Protein AF-I6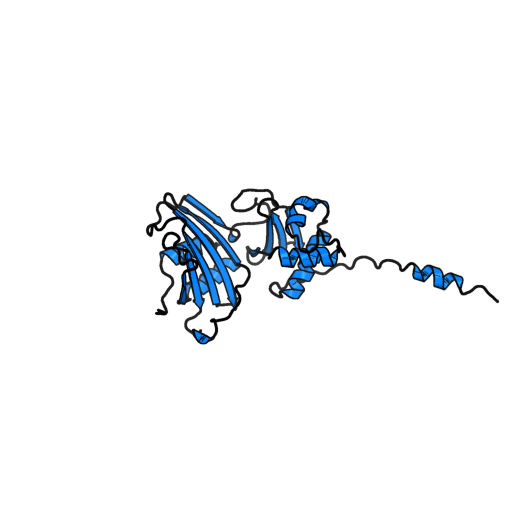Z397-F1 (afdb_monomer)

Structure (mmCIF, N/CA/C/O backbone):
data_AF-I6Z397-F1
#
_entry.id   AF-I6Z397-F1
#
loop_
_atom_site.group_PDB
_atom_site.id
_atom_site.type_symbol
_atom_site.label_atom_id
_atom_site.label_alt_id
_atom_site.label_comp_id
_atom_site.label_asym_id
_atom_site.label_entity_id
_atom_site.label_seq_id
_atom_site.pdbx_PDB_ins_code
_atom_site.Cartn_x
_atom_site.Cartn_y
_atom_site.Cartn_z
_atom_site.occupancy
_atom_site.B_iso_or_equiv
_atom_site.auth_seq_id
_atom_site.auth_comp_id
_atom_site.auth_asym_id
_atom_site.auth_atom_id
_atom_site.pdbx_PDB_model_num
ATOM 1 N N . MET A 1 1 ? 1.765 11.659 29.007 1.00 37.62 1 MET A N 1
ATOM 2 C CA . MET A 1 1 ? 1.337 10.464 29.766 1.00 37.62 1 MET A CA 1
ATOM 3 C C . MET A 1 1 ? 1.175 9.329 28.769 1.00 37.62 1 MET A C 1
ATOM 5 O O . MET A 1 1 ? 0.271 9.403 27.949 1.00 37.62 1 MET A O 1
ATOM 9 N N . ASN A 1 2 ? 2.082 8.348 28.775 1.00 47.53 2 ASN A N 1
ATOM 10 C CA . ASN A 1 2 ? 1.897 7.103 28.026 1.00 47.53 2 ASN A CA 1
ATOM 11 C C . ASN A 1 2 ? 0.974 6.220 28.855 1.00 47.53 2 ASN A C 1
ATOM 13 O O . ASN A 1 2 ? 1.339 5.832 29.961 1.00 47.53 2 ASN A O 1
ATOM 17 N N . SER A 1 3 ? -0.221 5.940 28.353 1.00 52.03 3 SER A N 1
ATOM 18 C CA . SER A 1 3 ? -1.015 4.838 28.875 1.00 52.03 3 SER A CA 1
ATOM 19 C C . SER A 1 3 ? -0.895 3.707 27.874 1.00 52.03 3 SER A C 1
ATOM 21 O O . SER A 1 3 ? -1.429 3.813 26.767 1.00 52.03 3 SER A O 1
ATOM 23 N N . GLU A 1 4 ? -0.199 2.653 28.277 1.00 72.69 4 GLU A N 1
ATOM 24 C CA . GLU A 1 4 ? -0.302 1.352 27.636 1.00 72.69 4 GLU A CA 1
ATOM 25 C C . GLU A 1 4 ? -1.776 0.953 27.684 1.00 72.69 4 GLU A C 1
ATOM 27 O O . GLU A 1 4 ? -2.329 0.630 28.734 1.00 72.69 4 GLU A O 1
ATOM 32 N N . ARG A 1 5 ? -2.458 1.096 26.549 1.00 87.88 5 ARG A N 1
ATOM 33 C CA . ARG A 1 5 ? -3.876 0.762 26.416 1.00 87.88 5 ARG A CA 1
ATOM 34 C C . ARG A 1 5 ? -4.070 -0.218 25.282 1.00 87.88 5 ARG A C 1
ATOM 36 O O . ARG A 1 5 ? -3.267 -0.292 24.354 1.00 87.88 5 ARG A O 1
ATOM 43 N N . LYS A 1 6 ? -5.183 -0.943 25.307 1.00 89.69 6 LYS A N 1
ATOM 44 C CA . LYS A 1 6 ? -5.640 -1.633 24.103 1.00 89.69 6 LYS A CA 1
ATOM 45 C C . LYS A 1 6 ? -6.066 -0.612 23.046 1.00 89.69 6 LYS A C 1
ATOM 47 O O . LYS A 1 6 ? -6.487 0.503 23.369 1.00 89.69 6 LYS A O 1
ATOM 52 N N . ILE A 1 7 ? -5.938 -1.016 21.785 1.00 91.00 7 ILE A N 1
ATOM 53 C CA . ILE A 1 7 ? -6.537 -0.310 20.649 1.00 91.00 7 ILE A CA 1
ATOM 54 C C . ILE A 1 7 ? -8.034 -0.200 20.925 1.00 91.00 7 ILE A C 1
ATOM 56 O O . ILE A 1 7 ? -8.652 -1.192 21.334 1.00 91.00 7 ILE A O 1
ATOM 60 N N . ASP A 1 8 ? -8.602 0.989 20.754 1.00 91.25 8 ASP A N 1
ATOM 61 C CA . ASP A 1 8 ? -10.025 1.165 21.004 1.00 91.25 8 ASP A CA 1
ATOM 62 C C . ASP A 1 8 ? -10.867 0.512 19.893 1.00 91.25 8 ASP A C 1
ATOM 64 O O . ASP A 1 8 ? -10.362 0.045 18.865 1.00 91.25 8 ASP A O 1
ATOM 68 N N . ALA A 1 9 ? -12.175 0.399 20.126 1.00 92.25 9 ALA A N 1
ATOM 69 C CA . ALA A 1 9 ? -13.061 -0.300 19.201 1.00 92.25 9 ALA A CA 1
ATOM 70 C C . ALA A 1 9 ? -13.117 0.368 17.817 1.00 92.25 9 ALA A C 1
ATOM 72 O O . ALA A 1 9 ? -13.223 -0.335 16.809 1.00 92.25 9 ALA A O 1
ATOM 73 N N . LEU A 1 10 ? -13.026 1.698 17.770 1.00 91.81 10 LEU A N 1
ATOM 74 C CA . LEU A 1 10 ? -13.173 2.482 16.553 1.00 91.81 10 LEU A CA 1
ATOM 75 C C . LEU A 1 10 ? -11.884 2.458 15.721 1.00 91.81 10 LEU A C 1
ATOM 77 O O . LEU A 1 10 ? -11.925 2.144 14.533 1.00 91.81 10 LEU A O 1
ATOM 81 N N . GLU A 1 11 ? -10.731 2.662 16.357 1.00 94.06 11 GLU A N 1
ATOM 82 C CA . GLU A 1 11 ? -9.407 2.455 15.769 1.00 94.06 11 GLU A CA 1
ATOM 83 C C . GLU A 1 11 ? -9.302 1.051 15.175 1.00 94.06 11 GLU A C 1
ATOM 85 O O . GLU A 1 11 ? -8.937 0.877 14.011 1.00 94.06 11 GLU A O 1
ATOM 90 N N . LYS A 1 12 ? -9.692 0.028 15.944 1.00 94.75 12 LYS A N 1
ATOM 91 C CA . LYS A 1 12 ? -9.667 -1.362 15.485 1.00 94.75 12 LYS A CA 1
ATOM 92 C C . LYS A 1 12 ? -10.583 -1.582 14.284 1.00 94.75 12 LYS A C 1
ATOM 94 O O . LYS A 1 12 ? -10.184 -2.271 13.344 1.00 94.75 12 LYS A O 1
ATOM 99 N N . GLN A 1 13 ? -11.785 -1.005 14.297 1.00 94.88 13 GLN A N 1
ATOM 100 C CA . GLN A 1 13 ? -12.707 -1.061 13.165 1.00 94.88 13 GLN A CA 1
ATOM 101 C C . GLN A 1 13 ? -12.069 -0.458 11.909 1.00 94.88 13 GLN A C 1
ATOM 103 O O . GLN A 1 13 ? -12.117 -1.084 10.849 1.00 94.88 13 GLN A O 1
ATOM 108 N N . TRP A 1 14 ? -11.444 0.715 12.016 1.00 96.06 14 TRP A N 1
ATOM 109 C CA . TRP A 1 14 ? -10.796 1.368 10.882 1.00 96.06 14 TRP A CA 1
ATOM 110 C C . TRP A 1 14 ? -9.604 0.576 10.350 1.00 96.06 14 TRP A C 1
ATOM 112 O O . TRP A 1 14 ? -9.510 0.322 9.149 1.00 96.06 14 TRP A O 1
ATOM 122 N N . ILE A 1 15 ? -8.731 0.103 11.239 1.00 96.19 15 ILE A N 1
ATOM 123 C CA . ILE A 1 15 ? -7.577 -0.717 10.863 1.00 96.19 15 ILE A CA 1
ATOM 124 C C . ILE A 1 15 ? -8.047 -1.985 10.139 1.00 96.19 15 ILE A C 1
ATOM 126 O O . ILE A 1 15 ? -7.526 -2.336 9.083 1.00 96.19 15 ILE A O 1
ATOM 130 N N . TYR A 1 16 ? -9.073 -2.664 10.655 1.00 96.25 16 TYR A N 1
ATOM 131 C CA . TYR A 1 16 ? -9.576 -3.902 10.052 1.00 96.25 16 TYR A CA 1
ATOM 132 C C . TYR A 1 16 ? -10.375 -3.673 8.769 1.00 96.25 16 TYR A C 1
ATOM 134 O O . TYR A 1 16 ? -10.480 -4.590 7.957 1.00 96.25 16 TYR A O 1
ATOM 142 N N . ALA A 1 17 ? -10.897 -2.468 8.537 1.00 96.19 17 ALA A N 1
ATOM 143 C CA . ALA A 1 17 ? -11.527 -2.127 7.267 1.00 96.19 17 ALA A CA 1
ATOM 144 C C . ALA A 1 17 ? -10.507 -2.110 6.113 1.00 96.19 17 ALA A C 1
ATOM 146 O O . ALA A 1 17 ? -10.832 -2.533 4.999 1.00 96.19 17 ALA A O 1
ATOM 147 N N . ILE A 1 18 ? -9.269 -1.669 6.377 1.00 96.69 18 ILE A N 1
ATOM 148 C CA . ILE A 1 18 ? -8.196 -1.575 5.371 1.00 96.69 18 ILE A CA 1
ATOM 149 C C . ILE A 1 18 ? -7.262 -2.797 5.342 1.00 96.69 18 ILE A C 1
ATOM 151 O O . ILE A 1 18 ? -6.339 -2.850 4.528 1.00 96.69 18 ILE A O 1
ATOM 155 N N . LEU A 1 19 ? -7.498 -3.783 6.212 1.00 96.12 19 LEU A N 1
ATOM 156 C CA . LEU A 1 19 ? -6.781 -5.056 6.261 1.00 96.12 19 LEU A CA 1
ATOM 157 C C . LEU A 1 19 ? -7.786 -6.204 6.045 1.00 96.12 19 LEU A C 1
ATOM 159 O O . LEU A 1 19 ? -8.523 -6.554 6.967 1.00 96.12 19 LEU A O 1
ATOM 163 N N . PRO A 1 20 ? -7.876 -6.795 4.845 1.00 94.88 20 PRO A N 1
ATOM 164 C CA . PRO A 1 20 ? -8.840 -7.848 4.549 1.00 94.88 20 PRO A CA 1
ATOM 165 C C . PRO A 1 20 ? -8.516 -9.151 5.293 1.00 94.88 20 PRO A C 1
ATOM 167 O O . PRO A 1 20 ? -7.370 -9.584 5.353 1.00 94.88 20 PRO A O 1
ATOM 170 N N . GLU A 1 21 ? -9.541 -9.805 5.842 1.00 95.19 21 GLU A N 1
ATOM 171 C CA . GLU A 1 21 ? -9.393 -11.070 6.583 1.00 95.19 21 GLU A CA 1
ATOM 172 C C . GLU A 1 21 ? -9.244 -12.291 5.671 1.00 95.19 21 GLU A C 1
ATOM 174 O O . GLU A 1 21 ? -8.660 -13.298 6.059 1.00 95.19 21 GLU A O 1
ATOM 179 N N . ASN A 1 22 ? -9.758 -12.201 4.445 1.00 95.38 22 ASN A N 1
ATOM 180 C CA . ASN A 1 22 ? -9.735 -13.282 3.464 1.00 95.38 22 ASN A CA 1
ATOM 181 C C . ASN A 1 22 ? -8.374 -13.448 2.765 1.00 95.38 22 ASN A C 1
ATOM 183 O O . ASN A 1 22 ? -8.226 -14.355 1.952 1.00 95.38 22 ASN A O 1
ATOM 187 N N . LYS A 1 23 ? -7.385 -12.597 3.071 1.00 96.38 23 LYS A N 1
ATOM 188 C CA . LYS A 1 23 ? -6.020 -12.689 2.541 1.00 96.38 23 LYS A CA 1
ATOM 189 C C . LYS A 1 23 ? -5.058 -13.119 3.658 1.00 96.38 23 LYS A C 1
ATOM 191 O O . LYS A 1 23 ? -4.943 -12.385 4.644 1.00 96.38 23 LYS A O 1
ATOM 196 N N . PRO A 1 24 ? -4.362 -14.269 3.539 1.00 96.06 24 PRO A N 1
ATOM 197 C CA . PRO A 1 24 ? -3.574 -14.847 4.632 1.00 96.06 24 PRO A CA 1
ATOM 198 C C . PRO A 1 24 ? -2.555 -13.892 5.263 1.00 96.06 24 PRO A C 1
ATOM 200 O O . PRO A 1 24 ? -2.434 -13.842 6.488 1.00 96.06 24 PRO A O 1
ATOM 203 N N . GLY A 1 25 ? -1.860 -13.093 4.449 1.00 93.88 25 GLY A N 1
ATOM 204 C CA . GLY A 1 25 ? -0.868 -12.137 4.938 1.00 93.88 25 GLY A CA 1
ATOM 205 C C . GLY A 1 25 ? -1.483 -11.022 5.782 1.00 93.88 25 GLY A C 1
ATOM 206 O O . GLY A 1 25 ? -1.033 -10.758 6.895 1.00 93.88 25 GLY A O 1
ATOM 207 N N . TYR A 1 26 ? -2.571 -10.414 5.303 1.00 95.62 26 TYR A N 1
ATOM 208 C CA . TYR A 1 26 ? -3.284 -9.377 6.053 1.00 95.62 26 TYR A CA 1
ATOM 209 C C . TYR A 1 26 ? -3.999 -9.931 7.288 1.00 95.62 26 TYR A C 1
ATOM 211 O O . TYR A 1 26 ? -4.028 -9.261 8.320 1.00 95.62 26 TYR A O 1
ATOM 219 N N . LYS A 1 27 ? -4.504 -11.169 7.237 1.00 96.06 27 LYS A N 1
ATOM 220 C CA . LYS A 1 27 ? -5.035 -11.863 8.417 1.00 96.06 27 LYS A CA 1
ATOM 221 C C . LYS A 1 27 ? -3.967 -12.028 9.501 1.00 96.06 27 LYS A C 1
ATOM 223 O O . LYS A 1 27 ? -4.232 -11.690 10.650 1.00 96.06 27 LYS A O 1
ATOM 228 N N . SER A 1 28 ? -2.764 -12.477 9.137 1.00 93.38 28 SER A N 1
ATOM 229 C CA . SER A 1 28 ? -1.636 -12.597 10.074 1.00 93.38 28 SER A CA 1
ATOM 230 C C . SER A 1 28 ? -1.330 -11.259 10.760 1.00 93.38 28 SER A C 1
ATOM 232 O O . SER A 1 28 ? -1.225 -11.189 11.983 1.00 93.38 28 SER A O 1
ATOM 234 N N . ILE A 1 29 ? -1.309 -10.160 9.997 1.00 92.88 29 ILE A N 1
ATOM 235 C CA . ILE A 1 29 ? -1.121 -8.806 10.542 1.00 92.88 29 ILE A CA 1
ATOM 236 C C . ILE A 1 29 ? -2.264 -8.420 11.495 1.00 92.88 29 ILE A C 1
ATOM 238 O O . ILE A 1 29 ? -2.009 -7.916 12.589 1.00 92.88 29 ILE A O 1
ATOM 242 N N . ARG A 1 30 ? -3.527 -8.680 11.130 1.00 94.81 30 ARG A N 1
ATOM 243 C CA . ARG A 1 30 ? -4.684 -8.416 12.007 1.00 94.81 30 ARG A CA 1
ATOM 244 C C . ARG A 1 30 ? -4.588 -9.171 13.324 1.00 94.81 30 ARG A C 1
ATOM 246 O O . ARG A 1 30 ? -4.916 -8.590 14.359 1.00 94.81 30 ARG A O 1
ATOM 253 N N . ASP A 1 31 ? -4.160 -10.430 13.278 1.00 93.69 31 ASP A N 1
ATOM 254 C CA . ASP A 1 31 ? -4.004 -11.290 14.451 1.00 93.69 31 ASP A CA 1
ATOM 255 C C . ASP A 1 31 ? -2.913 -10.746 15.390 1.00 93.69 31 ASP A C 1
ATOM 257 O O . ASP A 1 31 ? -3.118 -10.702 16.605 1.00 93.69 31 ASP A O 1
ATOM 261 N N . LYS A 1 32 ? -1.808 -10.222 14.844 1.00 92.38 32 LYS A N 1
ATOM 262 C CA . LYS A 1 32 ? -0.769 -9.528 15.626 1.00 92.38 32 LYS A CA 1
ATOM 263 C C . LYS A 1 32 ? -1.292 -8.232 16.253 1.00 92.38 32 LYS A C 1
ATOM 265 O O . LYS A 1 32 ? -1.214 -8.055 17.467 1.00 92.38 32 LYS A O 1
ATOM 270 N N . ILE A 1 33 ? -1.927 -7.369 15.454 1.00 92.38 33 ILE A N 1
ATOM 271 C CA . ILE A 1 33 ? -2.522 -6.101 15.917 1.00 92.38 33 ILE A CA 1
ATOM 272 C C . ILE A 1 33 ? -3.591 -6.342 16.993 1.00 92.38 33 ILE A C 1
ATOM 274 O O . ILE A 1 33 ? -3.684 -5.581 17.951 1.00 92.38 33 ILE A O 1
ATOM 278 N N . LYS A 1 34 ? -4.384 -7.418 16.878 1.00 91.50 34 LYS A N 1
ATOM 279 C CA . LYS A 1 34 ? -5.422 -7.788 17.857 1.00 91.50 34 LYS A CA 1
ATOM 280 C C . LYS A 1 34 ? -4.866 -7.915 19.274 1.00 91.50 34 LYS A C 1
ATOM 282 O O . LYS A 1 34 ? -5.561 -7.573 20.231 1.00 91.50 34 LYS A O 1
ATOM 287 N N . ASN A 1 35 ? -3.655 -8.451 19.389 1.00 88.12 35 ASN A N 1
ATOM 288 C CA . ASN A 1 35 ? -3.022 -8.771 20.662 1.00 88.12 35 ASN A CA 1
ATOM 289 C C . ASN A 1 35 ? -2.092 -7.651 21.155 1.00 88.12 35 ASN A C 1
ATOM 291 O O . ASN A 1 35 ? -1.746 -7.638 22.336 1.00 88.12 35 ASN A O 1
ATOM 295 N N . ALA A 1 36 ? -1.752 -6.691 20.293 1.00 90.00 36 ALA A N 1
ATOM 296 C CA . ALA A 1 36 ? -0.874 -5.574 20.608 1.00 90.00 36 ALA A CA 1
ATOM 297 C C . ALA A 1 36 ? -1.493 -4.556 21.589 1.00 90.00 36 ALA A C 1
ATOM 299 O O . ALA A 1 36 ? -2.705 -4.525 21.843 1.00 90.00 36 ALA A O 1
ATOM 300 N N . PHE A 1 37 ? -0.625 -3.712 22.137 1.00 90.75 37 PHE A N 1
ATOM 301 C CA . PHE A 1 37 ? -0.942 -2.570 22.985 1.00 90.75 37 PHE A CA 1
ATOM 302 C C . PHE A 1 37 ? -0.425 -1.286 22.340 1.00 90.75 37 PHE A C 1
ATOM 304 O O . PHE A 1 37 ? 0.606 -1.289 21.671 1.00 90.75 37 PHE A O 1
ATOM 311 N N . VAL A 1 38 ? -1.139 -0.185 22.559 1.00 90.81 38 VAL A N 1
ATOM 312 C CA . VAL A 1 38 ? -0.706 1.161 22.186 1.00 90.81 38 VAL A CA 1
ATOM 313 C C . VAL A 1 38 ? 0.358 1.606 23.180 1.00 90.81 38 VAL A C 1
ATOM 315 O O . VAL A 1 38 ? 0.033 1.952 24.312 1.00 90.81 38 VAL A O 1
ATOM 318 N N . LEU A 1 39 ? 1.618 1.618 22.752 1.00 87.06 39 LEU A N 1
ATOM 319 C CA . LEU A 1 39 ? 2.736 2.119 23.554 1.00 87.06 39 LEU A CA 1
ATOM 320 C C . LEU A 1 39 ? 2.779 3.648 23.571 1.00 87.06 39 LEU A C 1
ATOM 322 O O . LEU A 1 39 ? 3.131 4.271 24.573 1.00 87.06 39 LEU A O 1
ATOM 326 N N . ARG A 1 40 ? 2.445 4.262 22.432 1.00 85.25 40 ARG A N 1
ATOM 327 C CA . ARG A 1 40 ? 2.528 5.708 22.230 1.00 85.25 40 ARG A CA 1
ATOM 328 C C . ARG A 1 40 ? 1.440 6.171 21.270 1.00 85.25 40 ARG A C 1
ATOM 330 O O . ARG A 1 40 ? 1.251 5.564 20.218 1.00 85.25 40 ARG A O 1
ATOM 337 N N . ARG A 1 41 ? 0.783 7.281 21.614 1.00 87.75 41 ARG A N 1
ATOM 338 C CA . ARG A 1 41 ? -0.038 8.084 20.698 1.00 87.75 41 ARG A CA 1
ATOM 339 C C . ARG A 1 41 ? 0.627 9.443 20.525 1.00 87.75 41 ARG A C 1
ATOM 341 O O . ARG A 1 41 ? 0.932 10.096 21.519 1.00 87.75 41 ARG A O 1
ATOM 348 N N . GLN A 1 42 ? 0.847 9.858 19.285 1.00 87.12 42 GLN A N 1
ATOM 349 C CA . GLN A 1 42 ? 1.497 11.122 18.951 1.00 87.12 42 GLN A CA 1
ATOM 350 C C . GLN A 1 42 ? 0.628 11.895 17.951 1.00 87.12 42 GLN A C 1
ATOM 352 O O . GLN A 1 42 ? 0.317 11.330 16.906 1.00 87.12 42 GLN A O 1
ATOM 357 N N . PRO A 1 43 ? 0.232 13.149 18.226 1.00 88.00 43 PRO A N 1
ATOM 358 C CA . PRO A 1 43 ? -0.378 14.011 17.214 1.00 88.00 43 PRO A CA 1
ATOM 359 C C . PRO A 1 43 ? 0.558 14.183 16.011 1.00 88.00 43 PRO A C 1
ATOM 361 O O . PRO A 1 43 ? 1.769 14.314 16.187 1.00 88.00 43 PRO A O 1
ATOM 364 N N . LEU A 1 44 ? 0.012 14.150 14.796 1.00 85.12 44 LEU A N 1
ATOM 365 C CA . LEU A 1 44 ? 0.773 14.408 13.565 1.00 85.12 44 LEU A CA 1
ATOM 366 C C . LEU A 1 44 ? 0.754 15.890 13.170 1.00 85.12 44 LEU A C 1
ATOM 368 O O . LEU A 1 44 ? 1.607 16.332 12.404 1.00 85.12 44 LEU A O 1
ATOM 372 N N . SER A 1 45 ? -0.202 16.642 13.710 1.00 77.19 45 SER A N 1
ATOM 373 C CA . SER A 1 45 ? -0.348 18.078 13.530 1.00 77.19 45 SER A CA 1
ATOM 374 C C . SER A 1 45 ? -0.638 18.731 14.877 1.00 77.19 45 SER A C 1
ATOM 376 O O . SER A 1 45 ? -1.333 18.153 15.714 1.00 77.19 45 SER A O 1
ATOM 378 N N . ASP A 1 46 ? -0.122 19.945 15.058 1.00 73.31 46 ASP A N 1
ATOM 379 C CA . ASP A 1 46 ? -0.502 20.826 16.165 1.00 73.31 46 ASP A CA 1
ATOM 380 C C . ASP A 1 46 ? -1.792 21.611 15.849 1.00 73.31 46 ASP A C 1
ATOM 382 O O . ASP A 1 46 ? -2.293 22.348 16.699 1.00 73.31 46 ASP A O 1
ATOM 386 N N . ASP A 1 47 ? -2.335 21.473 14.630 1.00 71.06 47 ASP A N 1
ATOM 387 C CA . ASP A 1 47 ? -3.596 22.092 14.223 1.00 71.06 47 ASP A CA 1
ATOM 388 C C . ASP A 1 47 ? -4.786 21.383 14.900 1.00 71.06 47 ASP A C 1
ATOM 390 O O . ASP A 1 47 ? -5.068 20.224 14.581 1.00 71.06 47 ASP A O 1
ATOM 394 N N . PRO A 1 48 ? -5.532 22.062 15.791 1.00 62.28 48 PRO A N 1
ATOM 395 C CA . PRO A 1 48 ? -6.666 21.471 16.497 1.00 62.28 48 PRO A CA 1
ATOM 396 C C . PRO A 1 48 ? -7.842 21.100 15.579 1.00 62.28 48 PRO A C 1
ATOM 398 O O . PRO A 1 48 ? -8.757 20.409 16.024 1.00 62.28 48 PRO A O 1
ATOM 401 N N . VAL A 1 49 ? -7.850 21.558 14.320 1.00 63.41 49 VAL A N 1
ATOM 402 C CA . VAL A 1 49 ? -8.883 21.219 13.329 1.00 63.41 49 VAL A CA 1
ATOM 403 C C . VAL A 1 49 ? -8.612 19.860 12.676 1.00 63.41 49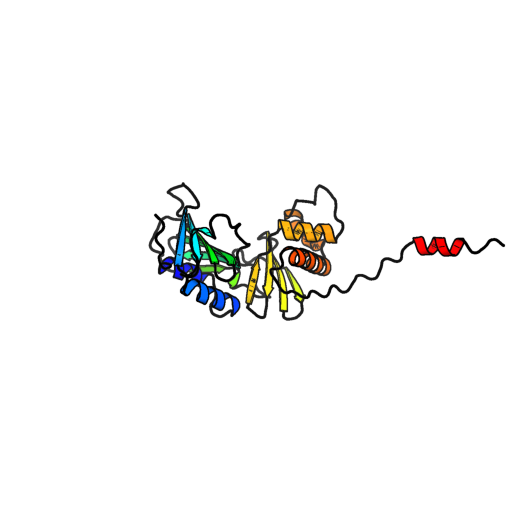 VAL A C 1
ATOM 405 O O . VAL A 1 49 ? -9.555 19.176 12.278 1.00 63.41 49 VAL A O 1
ATOM 408 N N . GLN A 1 50 ? -7.348 19.436 12.590 1.00 67.19 50 GLN A N 1
ATOM 409 C CA . GLN A 1 50 ? -6.972 18.148 12.010 1.00 67.19 50 GLN A CA 1
ATOM 410 C C . GLN A 1 50 ? -6.732 17.116 13.106 1.00 67.19 50 GLN A C 1
ATOM 412 O O . GLN A 1 50 ? -5.651 17.051 13.692 1.00 67.19 50 GLN A O 1
ATOM 417 N N . ASP A 1 51 ? -7.713 16.241 13.334 1.00 83.50 51 ASP A N 1
ATOM 418 C CA . ASP A 1 51 ? -7.502 15.079 14.196 1.00 83.50 51 ASP A CA 1
ATOM 419 C C . ASP A 1 51 ? -6.697 14.013 13.445 1.00 83.50 51 ASP A C 1
ATOM 421 O O . ASP A 1 51 ? -7.223 13.089 12.815 1.00 83.50 51 ASP A O 1
ATOM 425 N N . SER A 1 52 ? -5.384 14.212 13.486 1.00 89.75 52 SER A N 1
ATOM 426 C CA . SER A 1 52 ? -4.381 13.349 12.893 1.00 89.75 52 SER A CA 1
ATOM 427 C C . SER A 1 52 ? -3.411 12.889 13.969 1.00 89.75 52 SER A C 1
ATOM 429 O O . SER A 1 52 ? -2.839 13.678 14.725 1.00 89.75 52 SER A O 1
ATOM 431 N N . TYR A 1 53 ? -3.238 11.581 14.075 1.00 91.00 53 TYR A N 1
ATOM 432 C CA . TYR A 1 53 ? -2.379 10.992 15.080 1.00 91.00 53 TYR A CA 1
ATOM 433 C C . TYR A 1 53 ? -1.774 9.690 14.595 1.00 91.00 53 TYR A C 1
ATOM 435 O O . TYR A 1 53 ? -2.282 8.986 13.727 1.00 91.00 53 TYR A O 1
ATOM 443 N N . LYS A 1 54 ? -0.665 9.364 15.229 1.00 91.62 54 LYS A N 1
ATOM 444 C CA . LYS A 1 54 ? 0.063 8.133 15.059 1.00 91.62 54 LYS A CA 1
ATOM 445 C C . LYS A 1 54 ? -0.049 7.286 16.316 1.00 91.62 54 LYS A C 1
ATOM 447 O O . LYS A 1 54 ? 0.123 7.791 17.426 1.00 91.62 54 LYS A O 1
ATOM 452 N N . LEU A 1 55 ? -0.272 5.993 16.127 1.00 91.75 55 LEU A N 1
ATOM 453 C CA . LEU A 1 55 ? -0.183 4.959 17.147 1.00 91.75 55 LEU A CA 1
ATOM 454 C C . LEU A 1 55 ? 1.064 4.114 16.905 1.00 91.75 55 LEU A C 1
ATOM 456 O O . LEU A 1 55 ? 1.303 3.666 15.786 1.00 91.75 55 LEU A O 1
ATOM 460 N N . ILE A 1 56 ? 1.823 3.859 17.965 1.00 89.94 56 ILE A N 1
ATOM 461 C CA . ILE A 1 56 ? 2.843 2.810 17.983 1.00 89.94 56 ILE A CA 1
ATOM 462 C C . ILE A 1 56 ? 2.270 1.629 18.751 1.00 89.94 56 ILE A C 1
ATOM 464 O O . ILE A 1 56 ? 1.926 1.764 19.929 1.00 89.94 56 ILE A O 1
ATOM 468 N N . LEU A 1 57 ? 2.155 0.493 18.072 1.00 89.81 57 LEU A N 1
ATOM 469 C CA . LEU A 1 57 ? 1.646 -0.752 18.621 1.00 89.81 57 LEU A CA 1
ATOM 470 C C . LEU A 1 57 ? 2.771 -1.765 18.777 1.00 89.81 57 LEU A C 1
ATOM 472 O O . LEU A 1 57 ? 3.555 -1.952 17.849 1.00 89.81 57 LEU A O 1
ATOM 476 N N . ALA A 1 58 ? 2.799 -2.467 19.902 1.00 88.94 58 ALA A N 1
ATOM 477 C CA . ALA A 1 58 ? 3.724 -3.574 20.116 1.00 88.94 58 ALA A CA 1
ATOM 478 C C . ALA A 1 58 ? 3.104 -4.646 21.028 1.00 88.94 58 ALA A C 1
ATOM 480 O O . ALA A 1 58 ? 2.088 -4.385 21.685 1.00 88.94 58 ALA A O 1
ATOM 481 N N . PRO A 1 59 ? 3.689 -5.854 21.098 1.00 87.00 59 PRO A N 1
ATOM 482 C CA . PRO A 1 59 ? 3.341 -6.833 22.119 1.00 87.00 59 PRO A CA 1
ATOM 483 C C . PRO A 1 59 ? 3.630 -6.290 23.523 1.00 87.00 59 PRO A C 1
ATOM 485 O O . PRO A 1 59 ? 4.514 -5.456 23.702 1.00 87.00 59 PRO A O 1
ATOM 488 N N . GLU A 1 60 ? 2.939 -6.824 24.530 1.00 79.50 60 GLU A N 1
ATOM 489 C CA . GLU A 1 60 ? 3.117 -6.452 25.947 1.00 79.50 60 GLU A CA 1
ATOM 490 C C . GLU A 1 60 ? 4.560 -6.624 26.444 1.00 79.50 60 GLU A C 1
ATOM 492 O O . GLU A 1 60 ? 5.020 -5.913 27.327 1.00 79.50 60 GLU A O 1
ATOM 497 N N . SER A 1 61 ? 5.298 -7.562 25.848 1.00 76.75 61 SER A N 1
ATOM 498 C CA . SER A 1 61 ? 6.695 -7.837 26.180 1.00 76.75 61 SER A CA 1
ATOM 499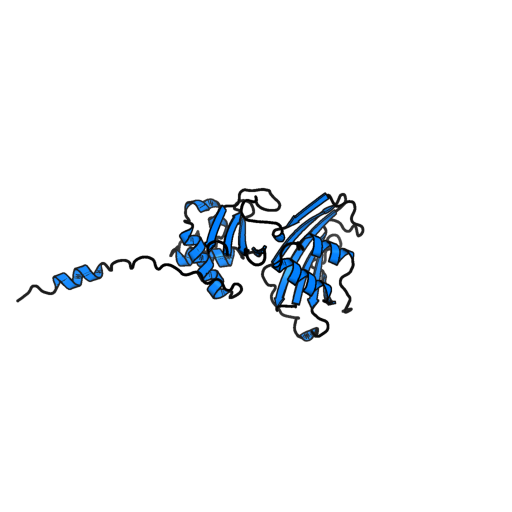 C C . SER A 1 61 ? 7.683 -6.782 25.663 1.00 76.75 61 SER A C 1
ATOM 501 O O . SER A 1 61 ? 8.871 -6.872 25.968 1.00 76.75 61 SER A O 1
ATOM 503 N N . CYS A 1 62 ? 7.241 -5.825 24.842 1.00 73.25 62 CYS A N 1
ATOM 504 C CA . CYS A 1 62 ? 8.101 -4.827 24.214 1.00 73.25 62 CYS A CA 1
ATOM 505 C C . CYS A 1 62 ? 8.135 -3.543 25.061 1.00 73.25 62 CYS A C 1
ATOM 507 O O . CYS A 1 62 ? 7.100 -2.921 25.287 1.00 73.25 62 CYS A O 1
ATOM 509 N N . THR A 1 63 ? 9.314 -3.126 25.536 1.00 60.72 63 THR A N 1
ATOM 510 C CA . THR A 1 63 ? 9.449 -1.931 26.386 1.00 60.72 63 THR A CA 1
ATOM 511 C C . THR A 1 63 ? 9.660 -0.650 25.571 1.00 60.72 63 THR A C 1
ATOM 513 O O . THR A 1 63 ? 10.353 -0.627 24.553 1.00 60.72 63 THR A O 1
ATOM 516 N N . VAL A 1 64 ? 9.088 0.453 26.069 1.00 55.62 64 VAL A N 1
ATOM 517 C CA . VAL A 1 64 ? 8.978 1.779 25.418 1.00 55.62 64 VAL A CA 1
ATOM 518 C C . VAL A 1 64 ? 10.325 2.402 24.994 1.00 55.62 64 VAL A C 1
ATOM 520 O O . VAL A 1 64 ? 10.356 3.241 24.094 1.00 55.62 64 VAL A O 1
ATOM 523 N N . ASN A 1 65 ? 11.449 1.984 25.586 1.00 52.34 65 ASN A N 1
ATOM 524 C CA . ASN A 1 65 ? 12.773 2.552 25.297 1.00 52.34 65 ASN A CA 1
ATOM 525 C C . ASN A 1 65 ? 13.400 2.061 23.980 1.00 52.34 65 ASN A C 1
ATOM 527 O O . ASN A 1 65 ? 14.307 2.716 23.477 1.00 52.34 65 ASN A O 1
ATOM 531 N N . ASN A 1 66 ? 12.922 0.957 23.396 1.00 49.00 66 ASN A N 1
ATOM 532 C CA . ASN A 1 66 ? 13.542 0.369 22.199 1.00 49.00 66 ASN A CA 1
ATOM 533 C C . ASN A 1 66 ? 12.983 0.897 20.867 1.00 49.00 66 ASN A C 1
ATOM 535 O O . ASN A 1 66 ? 13.522 0.577 19.813 1.00 49.00 66 ASN A O 1
ATOM 539 N N . THR A 1 67 ? 11.919 1.705 20.884 1.00 54.75 67 THR A N 1
ATOM 540 C CA . THR A 1 67 ? 11.197 2.115 19.661 1.00 54.75 67 THR A CA 1
ATOM 541 C C . THR A 1 67 ? 11.281 3.616 19.365 1.00 54.75 67 THR A C 1
ATOM 543 O O . THR A 1 67 ? 10.566 4.115 18.497 1.00 54.75 67 THR A O 1
ATOM 546 N N . ALA A 1 68 ? 12.063 4.378 20.139 1.00 43.03 68 ALA A N 1
ATOM 547 C CA . ALA A 1 68 ? 12.010 5.842 20.126 1.00 43.03 68 ALA A CA 1
ATOM 548 C C . ALA A 1 68 ? 12.567 6.479 18.838 1.00 43.03 68 ALA A C 1
ATOM 550 O O . ALA A 1 68 ? 12.043 7.517 18.438 1.00 43.03 68 ALA A O 1
ATOM 551 N N . ASP A 1 69 ? 13.509 5.818 18.154 1.00 47.28 69 ASP A N 1
ATOM 552 C CA . ASP A 1 69 ? 14.261 6.382 17.018 1.00 47.28 69 ASP A CA 1
ATOM 553 C C . ASP A 1 69 ? 14.097 5.604 15.698 1.00 47.28 69 ASP A C 1
ATOM 555 O O . ASP A 1 69 ? 14.880 5.760 14.758 1.00 47.28 69 ASP A O 1
ATOM 559 N N . THR A 1 70 ? 13.091 4.737 15.592 1.00 48.22 70 THR A N 1
ATOM 560 C CA . THR A 1 70 ? 12.988 3.824 14.449 1.00 48.22 70 THR A CA 1
ATOM 561 C C . THR A 1 70 ? 12.295 4.494 13.257 1.00 48.22 70 THR A C 1
ATOM 563 O O . THR A 1 70 ? 11.138 4.904 13.336 1.00 48.22 70 THR A O 1
ATOM 566 N N . TYR A 1 71 ? 13.010 4.617 12.134 1.00 50.44 71 TYR A N 1
ATOM 567 C CA . TYR A 1 71 ? 12.490 5.170 10.880 1.00 50.44 71 TYR A CA 1
ATOM 568 C C . TYR A 1 71 ? 11.329 4.324 10.339 1.00 50.44 71 TYR A C 1
ATOM 570 O O . TYR A 1 71 ? 11.474 3.113 10.161 1.00 50.44 71 TYR A O 1
ATOM 578 N N . ALA A 1 72 ? 10.194 4.969 10.050 1.00 50.72 72 ALA A N 1
ATOM 579 C CA . ALA A 1 72 ? 9.020 4.339 9.453 1.00 50.72 72 ALA A CA 1
ATOM 580 C C . ALA A 1 72 ? 9.389 3.529 8.206 1.00 50.72 72 ALA A C 1
ATOM 582 O O . ALA A 1 72 ? 10.071 4.000 7.288 1.00 50.72 72 ALA A O 1
ATOM 583 N N . THR A 1 73 ? 8.931 2.283 8.173 1.00 68.12 73 THR A N 1
ATOM 584 C CA . THR A 1 73 ? 9.002 1.448 6.981 1.00 68.12 73 THR A CA 1
ATOM 585 C C . THR A 1 73 ? 7.961 1.891 5.957 1.00 68.12 73 THR A C 1
ATOM 587 O O . THR A 1 73 ? 7.124 2.756 6.201 1.00 68.12 73 THR A O 1
ATOM 590 N N . THR A 1 74 ? 8.029 1.328 4.752 1.00 74.38 74 THR A N 1
ATOM 591 C CA . THR A 1 74 ? 7.000 1.619 3.749 1.00 74.38 74 THR A CA 1
ATOM 592 C C . THR A 1 74 ? 5.686 0.995 4.214 1.00 74.38 74 THR A C 1
ATOM 594 O O . THR A 1 74 ? 5.733 -0.163 4.637 1.00 74.38 74 THR A O 1
ATOM 597 N N . PRO A 1 75 ? 4.544 1.699 4.110 1.00 83.94 75 PRO A N 1
ATOM 598 C CA . PRO A 1 75 ? 3.271 1.150 4.550 1.00 83.94 75 PRO A CA 1
ATOM 599 C C . PRO A 1 75 ? 2.962 -0.190 3.875 1.00 83.94 75 PRO A C 1
ATOM 601 O O . PRO A 1 75 ? 3.067 -0.324 2.654 1.00 83.94 75 PRO A O 1
ATOM 604 N N . ILE A 1 76 ? 2.559 -1.171 4.681 1.00 86.38 76 ILE A N 1
ATOM 605 C CA . ILE A 1 76 ? 2.054 -2.477 4.238 1.00 86.38 76 ILE A CA 1
ATOM 606 C C . ILE A 1 76 ? 0.628 -2.345 3.689 1.00 86.38 76 ILE A C 1
ATOM 608 O O . ILE A 1 76 ? 0.196 -3.111 2.825 1.00 86.38 76 ILE A O 1
ATOM 612 N N . SER A 1 77 ? -0.126 -1.372 4.196 1.00 90.81 77 SER A N 1
ATOM 613 C CA . SER A 1 77 ? -1.417 -0.991 3.639 1.00 90.81 77 SER A CA 1
ATOM 614 C C . SER A 1 77 ? -1.663 0.492 3.855 1.00 90.81 77 SER A C 1
ATOM 616 O O . SER A 1 77 ? -1.256 1.065 4.865 1.00 90.81 77 SER A O 1
ATOM 618 N N . THR A 1 78 ? -2.375 1.097 2.914 1.00 94.56 78 THR A N 1
ATOM 619 C CA . THR A 1 78 ? -3.027 2.387 3.113 1.00 94.56 78 THR A CA 1
ATOM 620 C C . THR A 1 78 ? -4.481 2.284 2.679 1.00 94.56 78 THR A C 1
ATOM 622 O O . THR A 1 78 ? -4.846 1.430 1.856 1.00 94.56 78 THR A O 1
ATOM 625 N N . GLY A 1 79 ? -5.332 3.136 3.237 1.00 95.69 79 GLY A N 1
ATOM 626 C CA . GLY A 1 79 ? -6.739 3.148 2.883 1.00 95.69 79 GLY A CA 1
ATOM 627 C C . GLY A 1 79 ? -7.460 4.441 3.221 1.00 95.69 79 GLY A C 1
ATOM 628 O O . GLY A 1 79 ? -6.998 5.241 4.031 1.00 95.69 79 GLY A O 1
ATOM 629 N N . LYS A 1 80 ? -8.608 4.608 2.569 1.00 96.31 80 LYS A N 1
ATOM 630 C CA . LYS A 1 80 ? -9.581 5.673 2.780 1.00 96.31 80 LYS A CA 1
ATOM 631 C C . LYS A 1 80 ? -10.918 5.027 3.108 1.00 96.31 80 LYS A C 1
ATOM 633 O O . LYS A 1 80 ? -11.443 4.234 2.323 1.00 96.31 80 LYS A O 1
ATOM 638 N N . ILE A 1 81 ? -11.457 5.361 4.267 1.00 96.50 81 ILE A N 1
ATOM 639 C CA . ILE A 1 81 ? -12.761 4.913 4.737 1.00 96.50 81 ILE A CA 1
ATOM 640 C C . ILE A 1 81 ? -13.691 6.110 4.655 1.00 96.50 81 ILE A C 1
ATOM 642 O O . ILE A 1 81 ? -13.458 7.125 5.305 1.00 96.50 81 ILE A O 1
ATOM 646 N N . LYS A 1 82 ? -14.738 5.992 3.848 1.00 95.62 82 LYS A N 1
ATOM 647 C CA . LYS A 1 82 ? -15.723 7.048 3.658 1.00 95.62 82 LYS A CA 1
ATOM 648 C C . LYS A 1 82 ? -16.995 6.716 4.416 1.00 95.62 82 LYS A C 1
ATOM 650 O O . LYS A 1 82 ? -17.614 5.684 4.152 1.00 95.62 82 LYS A O 1
ATOM 655 N N . TYR A 1 83 ? -17.396 7.617 5.297 1.00 95.19 83 TYR A N 1
ATOM 656 C CA . TYR A 1 83 ? -18.690 7.632 5.968 1.00 95.19 83 TYR A CA 1
ATOM 657 C C . TYR A 1 83 ? -19.549 8.782 5.422 1.00 95.19 83 TYR A C 1
ATOM 659 O O . TYR A 1 83 ? -19.073 9.614 4.652 1.00 95.19 83 TYR A O 1
ATOM 667 N N . GLU A 1 84 ? -20.827 8.835 5.803 1.00 93.75 84 GLU A N 1
ATOM 668 C CA . GLU A 1 84 ? -21.738 9.932 5.424 1.00 93.75 84 GLU A CA 1
ATOM 669 C C . GLU A 1 84 ? -21.279 11.312 5.919 1.00 93.75 84 GLU A C 1
ATOM 671 O O . GLU A 1 84 ? -21.542 12.315 5.262 1.00 93.75 84 GLU A O 1
ATOM 676 N N . ASN A 1 85 ? -20.596 11.361 7.062 1.00 91.62 85 ASN A N 1
ATOM 677 C CA . ASN A 1 85 ? -20.239 12.589 7.772 1.00 91.62 85 ASN A CA 1
ATOM 678 C C . ASN A 1 85 ? -18.728 12.792 7.964 1.00 91.62 85 ASN A C 1
ATOM 680 O O . ASN A 1 85 ? -18.353 13.765 8.606 1.00 91.62 85 ASN A O 1
ATOM 684 N N . MET A 1 86 ? -17.875 11.883 7.483 1.00 92.06 86 MET A N 1
ATOM 685 C CA . MET A 1 86 ? -16.418 11.988 7.628 1.00 92.06 86 MET A CA 1
ATOM 686 C C . MET A 1 86 ? -15.674 11.049 6.671 1.00 92.06 86 MET A C 1
ATOM 688 O O . MET A 1 86 ? -16.207 10.028 6.225 1.00 92.06 86 MET A O 1
ATOM 692 N N . GLU A 1 87 ? -14.404 11.345 6.430 1.00 93.94 87 GLU A N 1
ATOM 693 C CA . GLU A 1 87 ? -13.434 10.466 5.790 1.00 93.94 87 GLU A CA 1
ATOM 694 C C . GLU A 1 87 ? -12.258 10.198 6.737 1.00 93.94 87 GLU A C 1
ATOM 696 O O . GLU A 1 87 ? -11.732 11.096 7.396 1.00 93.94 87 GLU A O 1
ATOM 701 N N . VAL A 1 88 ? -11.839 8.934 6.802 1.00 94.88 88 VAL A N 1
ATOM 702 C CA . VAL A 1 88 ? -10.686 8.496 7.593 1.00 94.88 88 VAL A CA 1
ATOM 703 C C . VAL A 1 88 ? -9.624 7.948 6.658 1.00 94.88 88 VAL A C 1
ATOM 705 O O . VAL A 1 88 ? -9.880 7.042 5.863 1.00 94.88 88 VAL A O 1
ATOM 708 N N . TYR A 1 89 ? -8.418 8.476 6.786 1.00 95.19 89 TYR A N 1
ATOM 709 C CA . TYR A 1 89 ? -7.232 8.063 6.059 1.00 95.19 89 TYR A CA 1
ATOM 710 C C . TYR A 1 89 ? -6.333 7.278 7.002 1.00 95.19 89 TYR A C 1
ATOM 712 O O . TYR A 1 89 ? -6.061 7.726 8.115 1.00 95.19 89 TYR A O 1
ATOM 720 N N . LEU A 1 90 ? -5.887 6.102 6.564 1.00 95.44 90 LEU A N 1
ATOM 721 C CA . LEU A 1 90 ? -5.032 5.230 7.358 1.00 95.44 90 LEU A CA 1
ATOM 722 C C . LEU A 1 90 ? -3.805 4.778 6.575 1.00 95.44 90 LEU A C 1
ATOM 724 O O . LEU A 1 90 ? -3.902 4.437 5.392 1.00 95.44 90 LEU A O 1
ATOM 728 N N . ALA A 1 91 ? -2.679 4.681 7.273 1.00 94.31 91 ALA A N 1
ATOM 729 C CA . ALA A 1 91 ? -1.495 3.959 6.830 1.00 94.31 91 ALA A CA 1
ATOM 730 C C . ALA A 1 91 ? -1.029 3.013 7.941 1.00 94.31 91 ALA A C 1
ATOM 732 O O . ALA A 1 91 ? -0.961 3.405 9.102 1.00 94.31 91 ALA A O 1
ATOM 733 N N . VAL A 1 92 ? -0.726 1.765 7.583 1.00 93.69 92 VAL A N 1
ATOM 734 C CA . VAL A 1 92 ? -0.206 0.741 8.499 1.00 93.69 92 VAL A CA 1
ATOM 735 C C . VAL A 1 92 ? 1.177 0.329 8.020 1.00 93.69 92 VAL A C 1
ATOM 737 O O . VAL A 1 92 ? 1.312 -0.215 6.923 1.00 93.69 92 VAL A O 1
ATOM 740 N N . SER A 1 93 ? 2.183 0.545 8.858 1.00 89.81 93 SER A N 1
ATOM 741 C CA . SER A 1 93 ? 3.589 0.193 8.635 1.00 89.81 93 SER A CA 1
ATOM 742 C C . SER A 1 93 ? 4.061 -0.790 9.715 1.00 89.81 93 SER A C 1
ATOM 744 O O . SER A 1 93 ? 3.480 -0.852 10.797 1.00 89.81 93 SER A O 1
ATOM 746 N N . SER A 1 94 ? 5.107 -1.572 9.440 1.00 84.69 94 SER A N 1
ATOM 747 C CA . SER A 1 94 ? 5.713 -2.518 10.401 1.00 84.69 94 SER A CA 1
ATOM 748 C C . SER A 1 94 ? 7.225 -2.354 10.419 1.00 84.69 94 SER A C 1
ATOM 750 O O . SER A 1 94 ? 7.844 -2.366 9.356 1.00 84.69 94 SER A O 1
ATOM 752 N N . PHE A 1 95 ? 7.821 -2.175 11.595 1.00 71.50 95 PHE A N 1
ATOM 753 C CA . PHE A 1 95 ? 9.271 -1.983 11.739 1.00 71.50 95 PHE A CA 1
ATOM 754 C C . PHE A 1 95 ? 10.010 -3.310 11.895 1.00 71.50 95 PHE A C 1
ATOM 756 O O . PHE A 1 95 ? 10.975 -3.583 11.188 1.00 71.50 95 PHE A O 1
ATOM 763 N N . GLU A 1 96 ? 9.501 -4.113 12.822 1.00 67.00 96 GLU A N 1
ATOM 764 C CA . GLU A 1 96 ? 9.887 -5.481 13.144 1.00 67.00 96 GLU A CA 1
ATOM 765 C C . GLU A 1 96 ? 8.610 -6.324 13.105 1.00 67.00 96 GLU A C 1
ATOM 767 O O . GLU A 1 96 ? 7.510 -5.759 13.099 1.00 67.00 96 GLU A O 1
ATOM 772 N N . ASP A 1 97 ? 8.741 -7.653 13.093 1.00 68.38 97 ASP A N 1
ATOM 773 C CA . ASP A 1 97 ? 7.633 -8.578 12.816 1.00 68.38 97 ASP A CA 1
ATOM 774 C C . ASP A 1 97 ? 6.342 -8.271 13.592 1.00 68.38 97 ASP A C 1
ATOM 776 O O . ASP A 1 97 ? 5.254 -8.503 13.057 1.00 68.38 97 ASP A O 1
ATOM 780 N N . ASP A 1 98 ? 6.443 -7.720 14.806 1.00 82.69 98 ASP A N 1
ATOM 781 C CA . ASP A 1 98 ? 5.305 -7.483 15.694 1.00 82.69 98 ASP A CA 1
ATOM 782 C C . ASP A 1 98 ? 5.125 -6.022 16.154 1.00 82.69 98 ASP A C 1
ATOM 784 O O . ASP A 1 98 ? 4.211 -5.742 16.933 1.00 82.69 98 ASP A O 1
ATOM 788 N N . VAL A 1 99 ? 5.941 -5.077 15.668 1.00 87.69 99 VAL A N 1
ATOM 789 C CA . VAL A 1 99 ? 5.805 -3.645 15.999 1.00 87.69 99 VAL A CA 1
ATOM 790 C C . VAL A 1 99 ? 5.223 -2.888 14.813 1.00 87.69 99 VAL A C 1
ATOM 792 O O . VAL A 1 99 ? 5.801 -2.884 13.722 1.00 87.69 99 VAL A O 1
ATOM 795 N N . PHE A 1 100 ? 4.100 -2.205 15.040 1.00 89.94 100 PHE A N 1
ATOM 796 C CA . PHE A 1 100 ? 3.357 -1.489 14.006 1.00 89.94 100 PHE A CA 1
ATOM 797 C C . PHE A 1 100 ? 3.279 0.006 14.284 1.00 89.94 100 PHE A C 1
ATOM 799 O O . PHE A 1 100 ? 3.074 0.442 15.415 1.00 89.94 100 PHE A O 1
ATOM 806 N N . GLU A 1 101 ? 3.371 0.788 13.218 1.00 91.31 101 GLU A N 1
ATOM 807 C CA . GLU A 1 101 ? 2.989 2.195 13.202 1.00 91.31 101 GLU A CA 1
ATOM 808 C C . GLU A 1 101 ? 1.682 2.330 12.437 1.00 91.31 101 GLU A C 1
ATOM 810 O O . GLU A 1 101 ? 1.543 1.804 11.331 1.00 91.31 101 GLU A O 1
ATOM 815 N N . ILE A 1 102 ? 0.717 3.017 13.042 1.00 93.38 102 ILE A N 1
ATOM 816 C CA . ILE A 1 102 ? -0.571 3.294 12.418 1.00 93.38 102 ILE A CA 1
ATOM 817 C C . ILE A 1 102 ? -0.792 4.793 12.433 1.00 93.38 102 ILE A C 1
ATOM 819 O O . ILE A 1 102 ? -0.989 5.386 13.492 1.00 93.38 102 ILE A O 1
ATOM 823 N N . GLU A 1 103 ? -0.767 5.396 11.255 1.00 94.00 103 GLU A N 1
ATOM 824 C CA . GLU A 1 103 ? -1.151 6.788 11.064 1.00 94.00 103 GLU A CA 1
ATOM 825 C C . GLU A 1 103 ? -2.639 6.838 10.736 1.00 94.00 103 GLU A C 1
ATOM 827 O O . GLU A 1 103 ? -3.108 6.125 9.846 1.00 94.00 103 GLU A O 1
ATOM 832 N N . ILE A 1 104 ? -3.380 7.659 11.474 1.00 93.75 104 ILE A N 1
ATOM 833 C CA . ILE A 1 104 ? -4.815 7.877 11.318 1.00 93.75 104 ILE A CA 1
ATOM 834 C C . ILE A 1 104 ? -5.024 9.377 11.163 1.00 93.75 104 ILE A C 1
ATOM 836 O O . ILE A 1 104 ? -4.545 10.160 11.979 1.00 93.75 104 ILE A O 1
ATOM 840 N N . SER A 1 105 ? -5.746 9.774 10.123 1.00 92.75 105 SER A N 1
ATOM 841 C CA . SER A 1 105 ? -6.090 11.170 9.868 1.00 92.75 105 SER A CA 1
ATOM 842 C C . SER A 1 105 ? -7.562 11.281 9.502 1.00 92.75 105 SER A C 1
ATOM 844 O O . SER A 1 105 ? -8.041 10.528 8.652 1.00 92.75 105 SER A O 1
ATOM 846 N N . LYS A 1 106 ? -8.285 12.192 10.150 1.00 90.56 106 LYS A N 1
ATOM 847 C CA . LYS A 1 106 ? -9.698 12.474 9.874 1.00 90.56 106 LYS A CA 1
ATOM 848 C C . LYS A 1 106 ? -9.819 13.826 9.176 1.00 90.56 106 LYS A C 1
ATOM 850 O O . LYS A 1 106 ? -9.126 14.773 9.542 1.00 90.56 106 LYS A O 1
ATOM 855 N N . ASP A 1 107 ? -10.711 13.931 8.197 1.00 85.31 107 ASP A N 1
ATOM 856 C CA . ASP A 1 107 ? -11.022 15.215 7.549 1.00 85.31 107 ASP A CA 1
ATOM 857 C C . ASP A 1 107 ? -11.899 16.134 8.421 1.00 85.31 107 ASP A C 1
ATOM 859 O O . ASP A 1 107 ? -11.919 17.348 8.225 1.00 85.31 107 ASP A O 1
ATOM 863 N N . GLN A 1 108 ? -12.612 15.555 9.389 1.00 76.06 108 GLN A N 1
ATOM 864 C CA . GLN A 1 108 ? -13.494 16.240 10.326 1.00 76.06 108 GLN A CA 1
ATOM 865 C C . GLN A 1 108 ? -13.285 15.699 11.742 1.00 76.06 108 GLN A C 1
ATOM 867 O O . GLN A 1 108 ? -13.068 14.503 11.944 1.00 76.06 108 GLN A O 1
ATOM 872 N N . SER A 1 109 ? -13.433 16.565 12.744 1.00 67.56 109 SER A N 1
ATOM 873 C CA . SER A 1 109 ? -13.314 16.231 14.171 1.00 67.56 109 SER A CA 1
ATOM 874 C C . SER A 1 109 ? -14.533 15.490 14.745 1.00 67.56 109 SER A C 1
ATOM 876 O O . SER A 1 109 ? -14.746 15.476 15.955 1.00 67.56 109 SER A O 1
ATOM 878 N N . ASN A 1 110 ? -15.370 14.889 13.895 1.00 70.44 110 ASN A N 1
ATOM 879 C CA . ASN A 1 110 ? -16.549 14.163 14.349 1.00 70.44 110 ASN A CA 1
ATOM 880 C C . ASN A 1 110 ? -16.132 12.791 14.900 1.00 70.44 110 ASN A C 1
ATOM 882 O O . ASN A 1 110 ? -15.578 11.965 14.176 1.00 70.44 110 ASN A O 1
ATOM 886 N N . ASP A 1 111 ? -16.403 12.542 16.180 1.00 71.94 111 ASP A N 1
ATOM 887 C CA . ASP A 1 111 ? -15.975 11.309 16.855 1.00 71.94 111 ASP A CA 1
ATOM 888 C C . ASP A 1 111 ? -16.935 10.131 16.658 1.00 71.94 111 ASP A C 1
ATOM 890 O O . ASP A 1 111 ? -16.610 8.995 17.004 1.00 71.94 111 ASP A O 1
ATOM 894 N N . SER A 1 112 ? -18.110 10.372 16.070 1.00 82.69 112 SER A N 1
ATOM 895 C CA . SER A 1 112 ? -19.073 9.322 15.751 1.00 82.69 112 SER A CA 1
ATOM 896 C C . SER A 1 112 ? -19.189 9.143 14.235 1.00 82.69 112 SER A C 1
ATOM 898 O O . SER A 1 112 ? -19.755 10.011 13.558 1.00 82.69 112 SER A O 1
ATOM 900 N N . PRO A 1 113 ? -18.666 8.038 13.667 1.00 86.44 113 PRO A N 1
ATOM 901 C CA . PRO A 1 113 ? -18.853 7.765 12.252 1.00 86.44 113 PRO A CA 1
ATOM 902 C C . PRO A 1 113 ? -20.331 7.474 11.967 1.00 86.44 113 PRO A C 1
ATOM 904 O O . PRO A 1 113 ? -20.970 6.678 12.655 1.00 86.44 113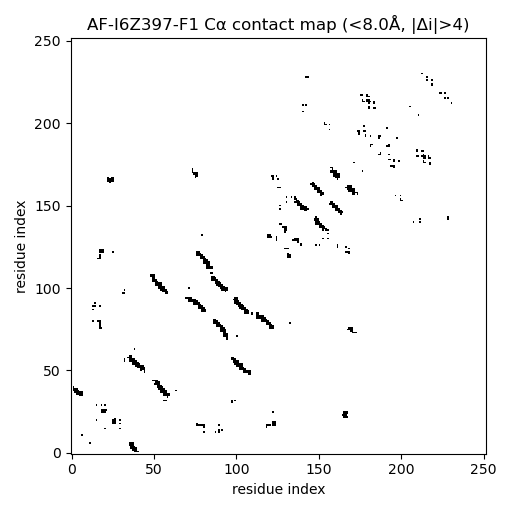 PRO A O 1
ATOM 907 N N . GLY A 1 114 ? -20.867 8.102 10.922 1.00 89.44 114 GLY A N 1
ATOM 908 C CA . GLY A 1 114 ? -22.182 7.792 10.372 1.00 89.44 114 GLY A CA 1
ATOM 909 C C . GLY A 1 114 ? -22.192 6.449 9.637 1.00 89.44 114 GLY A C 1
ATOM 910 O O . GLY A 1 114 ? -21.392 5.547 9.899 1.00 89.44 114 GLY A O 1
ATOM 911 N N . LYS A 1 115 ? -23.090 6.289 8.662 1.00 93.69 115 LYS A N 1
ATOM 912 C CA . LYS A 1 115 ? -23.128 5.064 7.856 1.00 93.69 115 LYS A CA 1
ATOM 913 C C . LYS A 1 115 ? -21.867 4.936 6.997 1.00 93.69 115 LYS A C 1
ATOM 915 O O . LYS A 1 115 ? -21.443 5.894 6.354 1.00 93.69 115 LYS A O 1
ATOM 920 N N . LEU A 1 116 ? -21.290 3.733 6.956 1.00 96.00 116 LEU A N 1
ATOM 921 C CA . LEU A 1 116 ? -20.174 3.416 6.063 1.00 96.00 116 LEU A CA 1
ATOM 922 C C . LEU A 1 116 ? -20.647 3.442 4.604 1.00 96.00 116 LEU A C 1
ATOM 924 O O . LEU A 1 116 ? -21.576 2.721 4.239 1.00 96.00 116 LEU A O 1
ATOM 928 N N . LEU A 1 117 ? -19.982 4.245 3.777 1.00 96.19 117 LEU A N 1
ATOM 929 C CA . LEU A 1 117 ? -20.269 4.379 2.351 1.00 96.19 117 LEU A CA 1
ATOM 930 C C . LEU A 1 117 ? -19.297 3.571 1.494 1.00 96.19 117 LEU A C 1
ATOM 932 O O . LEU A 1 117 ? -19.724 2.871 0.580 1.00 96.19 117 LEU A O 1
ATOM 936 N N . ASN A 1 118 ? -17.993 3.675 1.762 1.00 96.12 118 ASN A N 1
ATOM 937 C CA . ASN A 1 118 ? -16.973 3.002 0.959 1.00 96.12 118 ASN A CA 1
ATOM 938 C C . ASN A 1 118 ? -15.679 2.758 1.747 1.00 96.12 118 ASN A C 1
ATOM 940 O O . ASN A 1 118 ? -15.362 3.487 2.684 1.00 96.12 118 ASN A O 1
ATOM 944 N N . VAL A 1 119 ? -14.908 1.755 1.326 1.00 96.69 119 VAL A N 1
ATOM 945 C CA . VAL A 1 119 ? -13.553 1.489 1.822 1.00 96.69 119 VAL A CA 1
ATOM 946 C C . VAL A 1 119 ? -12.634 1.191 0.649 1.00 96.69 119 VAL A C 1
ATOM 948 O O . VAL A 1 119 ? -12.701 0.107 0.059 1.00 96.69 119 VAL A O 1
ATOM 951 N N . GLU A 1 120 ? -11.735 2.125 0.373 1.00 96.25 120 GLU A N 1
ATOM 952 C CA . GLU A 1 120 ? -10.725 2.031 -0.676 1.00 96.25 120 GLU A CA 1
ATOM 953 C C . GLU A 1 120 ? -9.376 1.712 -0.039 1.00 96.25 120 GLU A C 1
ATOM 955 O O . GLU A 1 120 ? -8.955 2.377 0.902 1.00 96.25 120 GLU A O 1
ATOM 960 N N . THR A 1 121 ? -8.693 0.670 -0.508 1.00 96.50 121 THR A N 1
ATOM 961 C CA . THR A 1 121 ? -7.391 0.275 0.039 1.00 96.50 121 THR A CA 1
ATOM 962 C C . THR A 1 121 ? -6.605 -0.543 -0.974 1.00 96.50 121 THR A C 1
ATOM 964 O O . THR A 1 121 ? -7.180 -1.349 -1.710 1.00 96.50 121 THR A O 1
ATOM 967 N N . PHE A 1 122 ? -5.279 -0.392 -0.966 1.00 94.88 122 PHE A N 1
ATOM 968 C CA . PHE A 1 122 ? -4.394 -1.271 -1.731 1.00 94.88 122 PHE A CA 1
ATOM 969 C C . PHE A 1 122 ? -4.486 -2.727 -1.285 1.00 94.88 122 PHE A C 1
ATOM 971 O O . PHE A 1 122 ? -4.304 -3.617 -2.106 1.00 94.88 122 PHE A O 1
ATOM 978 N N . ALA A 1 123 ? -4.842 -3.012 -0.033 1.00 96.31 123 ALA A N 1
ATOM 979 C CA . ALA A 1 123 ? -4.905 -4.387 0.448 1.00 96.31 123 ALA A CA 1
ATOM 980 C C . ALA A 1 123 ? -5.960 -5.243 -0.272 1.00 96.31 123 ALA A C 1
ATOM 982 O O . ALA A 1 123 ? -5.821 -6.464 -0.363 1.00 96.31 123 ALA A O 1
ATOM 983 N N . LYS A 1 124 ? -6.998 -4.617 -0.839 1.00 95.88 124 LYS A N 1
ATOM 984 C CA . LYS A 1 124 ? -8.030 -5.305 -1.628 1.00 95.88 124 LYS A CA 1
ATOM 985 C C . LYS A 1 124 ? -7.650 -5.501 -3.093 1.00 95.88 124 LYS A C 1
ATOM 987 O O . LYS A 1 124 ? -8.273 -6.333 -3.732 1.00 95.88 124 LYS A O 1
ATOM 992 N N . TRP A 1 125 ? -6.648 -4.788 -3.605 1.00 97.25 125 TRP A N 1
ATOM 993 C CA . TRP A 1 125 ? -6.247 -4.909 -5.005 1.00 97.25 125 TRP A CA 1
ATOM 994 C C . TRP A 1 125 ? -5.726 -6.316 -5.317 1.00 97.25 125 TRP A C 1
ATOM 996 O O . TRP A 1 125 ? -5.033 -6.930 -4.494 1.00 97.25 125 TRP A O 1
ATOM 1006 N N . GLU A 1 126 ? -6.064 -6.807 -6.502 1.00 97.38 126 GLU A N 1
ATOM 1007 C CA . GLU A 1 126 ? -5.610 -8.065 -7.087 1.00 97.38 126 GLU A CA 1
ATOM 1008 C C . GLU A 1 126 ? -5.305 -7.835 -8.577 1.00 97.38 126 GLU A C 1
ATOM 1010 O O . GLU A 1 126 ? -5.905 -6.940 -9.182 1.00 97.38 126 GLU A O 1
ATOM 1015 N N . PRO A 1 127 ? -4.394 -8.620 -9.180 1.00 97.81 127 PRO A N 1
ATOM 1016 C CA . PRO A 1 127 ? -4.148 -8.584 -10.620 1.00 97.81 127 PRO A CA 1
ATOM 1017 C C . PRO A 1 127 ? -5.447 -8.686 -11.436 1.00 97.81 127 PRO A C 1
ATOM 1019 O O . PRO A 1 127 ? -6.330 -9.488 -11.129 1.00 97.81 127 PRO A O 1
ATOM 1022 N N . GLY A 1 128 ? -5.572 -7.852 -12.463 1.00 97.75 128 GLY A N 1
ATOM 1023 C CA . GLY A 1 128 ? -6.770 -7.636 -13.271 1.00 97.75 128 GLY A CA 1
ATOM 1024 C C . GLY A 1 128 ? -7.677 -6.500 -12.780 1.00 97.75 128 GLY A C 1
ATOM 1025 O O . GLY A 1 128 ? -8.609 -6.120 -13.492 1.00 97.75 128 GLY A O 1
ATOM 1026 N N . MET A 1 129 ? -7.441 -5.941 -11.588 1.00 98.06 129 MET A N 1
ATOM 1027 C CA . MET A 1 129 ? -8.227 -4.824 -11.058 1.00 98.06 129 MET A CA 1
ATOM 1028 C C . MET A 1 129 ? -7.636 -3.463 -11.437 1.00 98.06 129 MET A C 1
ATOM 1030 O O . MET A 1 129 ? -6.422 -3.265 -11.492 1.00 98.06 129 MET A O 1
ATOM 1034 N N . LYS A 1 130 ? -8.511 -2.464 -11.576 1.00 97.62 130 LYS A N 1
ATOM 1035 C CA . LYS A 1 130 ? -8.099 -1.059 -11.668 1.00 97.62 130 LYS A CA 1
ATOM 1036 C C . LYS A 1 130 ? -7.493 -0.559 -10.359 1.00 97.62 130 LYS A C 1
ATOM 1038 O O . LYS A 1 130 ? -7.670 -1.160 -9.296 1.00 97.62 130 LYS A O 1
ATOM 1043 N N . ALA A 1 131 ? -6.775 0.554 -10.442 1.00 96.25 131 ALA A N 1
ATOM 1044 C CA . ALA A 1 131 ? -6.079 1.123 -9.307 1.00 96.25 131 ALA A CA 1
ATOM 1045 C C . ALA A 1 131 ? -7.078 1.548 -8.209 1.00 96.25 131 ALA A C 1
ATOM 1047 O O . ALA A 1 131 ? -8.133 2.115 -8.519 1.00 96.25 131 ALA A O 1
ATOM 1048 N N . PRO A 1 132 ? -6.773 1.304 -6.923 1.00 93.25 132 PRO A N 1
ATOM 1049 C CA . PRO A 1 132 ? -7.597 1.807 -5.826 1.00 93.25 132 PRO A CA 1
ATOM 1050 C C . PRO A 1 132 ? -7.684 3.345 -5.853 1.00 93.25 132 PRO A C 1
ATOM 1052 O O . PRO A 1 132 ? -6.783 3.996 -6.368 1.00 93.25 132 PRO A O 1
ATOM 1055 N N . PHE A 1 133 ? -8.714 3.938 -5.245 1.00 92.88 133 PHE A N 1
ATOM 1056 C CA . PHE A 1 133 ? -8.920 5.395 -5.080 1.00 92.88 133 PHE A CA 1
ATOM 1057 C C . PHE A 1 133 ? -9.352 6.191 -6.316 1.00 92.88 133 PHE A C 1
ATOM 1059 O O . PHE A 1 133 ? -10.163 7.104 -6.174 1.00 92.88 133 PHE A O 1
ATOM 1066 N N . ASP A 1 134 ? -8.817 5.899 -7.501 1.00 94.56 134 ASP A N 1
ATOM 1067 C CA . ASP A 1 134 ? -9.135 6.663 -8.718 1.00 94.56 134 ASP A CA 1
ATOM 1068 C C . ASP A 1 134 ? -9.639 5.804 -9.882 1.00 94.56 134 ASP A C 1
ATOM 1070 O O . ASP A 1 134 ? -10.031 6.344 -10.917 1.00 94.56 134 ASP A O 1
ATOM 1074 N N . ASN A 1 135 ? -9.668 4.475 -9.712 1.00 95.62 135 ASN A N 1
ATOM 1075 C CA . ASN A 1 135 ? -10.129 3.525 -10.721 1.00 95.62 135 ASN A CA 1
ATOM 1076 C C . ASN A 1 135 ? -9.376 3.667 -12.062 1.00 95.62 135 ASN A C 1
ATOM 1078 O O . ASN A 1 135 ? -9.931 3.385 -13.127 1.00 95.62 135 ASN A O 1
ATOM 1082 N N . SER A 1 136 ? -8.123 4.132 -12.021 1.00 96.88 136 SER A N 1
ATOM 1083 C CA . SER A 1 136 ? -7.263 4.256 -13.197 1.00 96.88 136 SER A CA 1
ATOM 1084 C C . SER A 1 136 ? -6.701 2.908 -13.657 1.00 96.88 136 SER A C 1
ATOM 1086 O O . SER A 1 136 ? -6.702 1.915 -12.927 1.00 96.88 136 SER A O 1
ATOM 1088 N N . GLU A 1 137 ? -6.230 2.861 -14.902 1.00 97.00 137 GLU A N 1
ATOM 1089 C CA . GLU A 1 137 ? -5.598 1.667 -15.467 1.00 97.00 137 GLU A CA 1
ATOM 1090 C C . GLU A 1 137 ? -4.262 1.355 -14.780 1.00 97.00 137 GLU A C 1
ATOM 1092 O O . GLU A 1 137 ? -3.458 2.247 -14.483 1.00 97.00 137 GLU A O 1
ATOM 1097 N N . VAL A 1 138 ? -4.014 0.062 -14.580 1.00 97.88 138 VAL A N 1
ATOM 1098 C CA . VAL A 1 138 ? -2.786 -0.468 -13.986 1.00 97.88 138 VAL A CA 1
ATOM 1099 C C . VAL A 1 138 ? -2.052 -1.269 -15.048 1.00 97.88 138 VAL A C 1
ATOM 1101 O O . VAL A 1 138 ? -2.609 -2.181 -15.652 1.00 97.88 138 VAL A O 1
ATOM 1104 N N . ARG A 1 139 ? -0.778 -0.946 -15.278 1.00 97.12 139 ARG A N 1
ATOM 1105 C CA . ARG A 1 139 ? 0.105 -1.831 -16.040 1.00 97.12 139 ARG A CA 1
ATOM 1106 C C . ARG A 1 139 ? 0.592 -2.930 -15.109 1.00 97.12 139 ARG A C 1
ATOM 1108 O O . ARG A 1 139 ? 1.220 -2.637 -14.093 1.00 97.12 139 ARG A O 1
ATOM 1115 N N . GLU A 1 140 ? 0.342 -4.171 -15.492 1.00 97.81 140 GLU A N 1
ATOM 1116 C CA . GLU A 1 140 ? 0.746 -5.356 -14.743 1.00 97.81 140 GLU A CA 1
ATOM 1117 C C . GLU A 1 140 ? 1.899 -6.065 -15.444 1.00 97.81 140 GLU A C 1
ATOM 1119 O O . GLU A 1 140 ? 1.886 -6.250 -16.659 1.00 97.81 140 GLU A O 1
ATOM 1124 N N . ILE A 1 141 ? 2.910 -6.444 -14.667 1.00 97.06 141 ILE A N 1
ATOM 1125 C CA . ILE A 1 141 ? 4.108 -7.127 -15.144 1.00 97.06 141 ILE A CA 1
ATOM 1126 C C . ILE A 1 141 ? 4.317 -8.361 -14.273 1.00 97.06 141 ILE A C 1
ATOM 1128 O O . ILE A 1 141 ? 4.564 -8.253 -13.071 1.00 97.06 141 ILE A O 1
ATOM 1132 N N . GLU A 1 142 ? 4.235 -9.542 -14.876 1.00 94.38 142 GLU A N 1
ATOM 1133 C CA . GLU A 1 142 ? 4.512 -10.807 -14.196 1.00 94.38 142 GLU A CA 1
ATOM 1134 C C . GLU A 1 142 ? 6.016 -10.904 -13.894 1.00 94.38 142 GLU A C 1
ATOM 1136 O O . GLU A 1 142 ? 6.832 -11.161 -14.778 1.00 94.38 142 GLU A O 1
ATOM 1141 N N . ALA A 1 143 ? 6.399 -10.646 -12.639 1.00 91.31 143 ALA A N 1
ATOM 1142 C CA . ALA A 1 143 ? 7.798 -10.662 -12.214 1.00 91.31 143 ALA A CA 1
ATOM 1143 C C . ALA A 1 143 ? 8.297 -12.095 -12.001 1.00 91.31 143 ALA A C 1
ATOM 1145 O O . ALA A 1 143 ? 9.394 -12.445 -12.435 1.00 91.31 143 ALA A O 1
ATOM 1146 N N . VAL A 1 144 ? 7.470 -12.927 -11.362 1.00 89.62 144 VAL A N 1
ATOM 1147 C CA . VAL A 1 144 ? 7.666 -14.376 -11.267 1.00 89.62 144 VAL A CA 1
ATOM 1148 C C . VAL A 1 144 ? 6.310 -15.047 -11.387 1.00 89.62 144 VAL A C 1
ATOM 1150 O O . VAL A 1 144 ? 5.387 -14.738 -10.626 1.00 89.62 144 VAL A O 1
ATOM 1153 N N . LYS A 1 145 ? 6.210 -15.997 -12.316 1.00 89.12 145 LYS A N 1
ATOM 1154 C CA . LYS A 1 145 ? 4.964 -16.692 -12.627 1.00 89.12 145 LYS A CA 1
ATOM 1155 C C . LYS A 1 145 ? 4.274 -17.248 -11.393 1.00 89.12 145 LYS A C 1
ATOM 1157 O O . LYS A 1 145 ? 4.880 -18.001 -10.634 1.00 89.12 145 LYS A O 1
ATOM 1162 N N . ASN A 1 146 ? 2.999 -16.886 -11.227 1.00 88.25 146 ASN A N 1
ATOM 1163 C CA . ASN A 1 146 ? 2.128 -17.294 -10.118 1.00 88.25 146 ASN A CA 1
ATOM 1164 C C . ASN A 1 146 ? 2.675 -16.978 -8.713 1.00 88.25 146 ASN A C 1
ATOM 1166 O O . ASN A 1 146 ? 2.213 -17.559 -7.733 1.00 88.25 146 ASN A O 1
ATOM 1170 N N . LYS A 1 147 ? 3.673 -16.096 -8.599 1.00 91.56 147 LYS A N 1
ATOM 1171 C CA . LYS A 1 147 ? 4.264 -15.701 -7.314 1.00 91.56 147 LYS A CA 1
ATOM 1172 C C . LYS A 1 147 ? 4.196 -14.201 -7.101 1.00 91.56 147 LYS A C 1
ATOM 1174 O O . LYS A 1 147 ? 3.750 -13.780 -6.038 1.00 91.56 147 LYS A O 1
ATOM 1179 N N . TYR A 1 148 ? 4.566 -13.417 -8.116 1.00 93.62 148 TYR A N 1
ATOM 1180 C CA . TYR A 1 148 ? 4.646 -11.965 -8.003 1.00 93.62 148 TYR A CA 1
ATOM 1181 C C . TYR A 1 148 ? 4.186 -11.239 -9.269 1.00 93.62 148 TYR A C 1
ATOM 1183 O O . TYR A 1 148 ? 4.703 -11.500 -10.359 1.00 93.62 148 TYR A O 1
ATOM 1191 N N . THR A 1 149 ? 3.297 -10.259 -9.098 1.00 96.38 149 THR A N 1
ATOM 1192 C CA . THR A 1 149 ? 2.913 -9.294 -10.142 1.00 96.38 149 THR A CA 1
ATOM 1193 C C . THR A 1 149 ? 3.308 -7.891 -9.699 1.00 96.38 149 THR A C 1
ATOM 1195 O O . THR A 1 149 ? 2.889 -7.425 -8.642 1.00 96.38 149 THR A O 1
ATOM 1198 N N . LEU A 1 150 ? 4.115 -7.205 -10.506 1.00 96.88 150 LEU A N 1
ATOM 1199 C CA . LEU A 1 150 ? 4.427 -5.793 -10.324 1.00 96.88 150 LEU A CA 1
ATOM 1200 C C . LEU A 1 150 ? 3.342 -4.954 -10.999 1.00 96.88 150 LEU A C 1
ATOM 1202 O O . LEU A 1 150 ? 3.096 -5.092 -12.194 1.00 96.88 150 LEU A O 1
ATOM 1206 N N . ALA A 1 151 ? 2.727 -4.067 -10.234 1.00 97.50 151 ALA A N 1
ATOM 1207 C CA . ALA A 1 151 ? 1.676 -3.175 -10.682 1.00 97.50 151 ALA A CA 1
ATOM 1208 C C . ALA A 1 151 ? 2.185 -1.733 -10.728 1.00 97.50 151 ALA A C 1
ATOM 1210 O O . ALA A 1 151 ? 2.851 -1.259 -9.804 1.00 97.50 151 ALA A O 1
ATOM 1211 N N . ILE A 1 152 ? 1.867 -1.029 -11.812 1.00 97.69 152 ILE A N 1
ATOM 1212 C CA . ILE A 1 152 ? 2.254 0.363 -12.045 1.00 97.69 152 ILE A CA 1
ATOM 1213 C C . ILE A 1 152 ? 0.992 1.149 -12.397 1.00 97.69 152 ILE A C 1
ATOM 1215 O O . ILE A 1 152 ? 0.440 0.970 -13.481 1.00 97.69 152 ILE A O 1
ATOM 1219 N N . ALA A 1 153 ? 0.565 2.044 -11.504 1.00 96.88 153 ALA A N 1
ATOM 1220 C CA . ALA A 1 153 ? -0.548 2.964 -11.735 1.00 96.88 153 ALA A CA 1
ATOM 1221 C C . ALA A 1 153 ? -0.005 4.358 -12.085 1.00 96.88 153 ALA A C 1
ATOM 1223 O O . ALA A 1 153 ? 0.485 5.068 -11.194 1.00 96.88 153 ALA A O 1
ATOM 1224 N N . PRO A 1 154 ? -0.069 4.781 -13.361 1.00 95.38 154 PRO A N 1
ATOM 1225 C CA . PRO A 1 154 ? 0.549 6.029 -13.793 1.00 95.38 154 PRO A CA 1
ATOM 1226 C C . PRO A 1 154 ? -0.168 7.262 -13.241 1.00 95.38 154 PRO A C 1
ATOM 1228 O O . PRO A 1 154 ? 0.495 8.209 -12.822 1.00 95.38 154 PRO A O 1
ATOM 1231 N N . ALA A 1 155 ? -1.505 7.232 -13.194 1.00 95.25 155 ALA A N 1
ATOM 1232 C CA . ALA A 1 155 ? -2.322 8.342 -12.703 1.00 95.25 155 ALA A CA 1
ATOM 1233 C C . ALA A 1 155 ? -2.088 8.599 -11.205 1.00 95.25 155 ALA A C 1
ATOM 1235 O O . ALA A 1 155 ? -1.797 9.728 -10.811 1.00 95.25 155 ALA A O 1
ATOM 1236 N N . LEU A 1 156 ? -2.072 7.535 -10.394 1.00 94.00 156 LEU A N 1
ATOM 1237 C CA . LEU A 1 156 ? -1.741 7.609 -8.966 1.00 94.00 156 LEU A CA 1
ATOM 1238 C C . LEU A 1 156 ? -0.262 7.883 -8.684 1.00 94.00 156 LEU A C 1
ATOM 1240 O O . LEU A 1 156 ? 0.103 8.196 -7.548 1.00 94.00 156 LEU A O 1
ATOM 1244 N N . LYS A 1 157 ? 0.609 7.719 -9.685 1.00 94.75 157 LYS A N 1
ATOM 1245 C CA . LYS A 1 157 ? 2.065 7.745 -9.520 1.00 94.75 157 LYS A CA 1
ATOM 1246 C C . LYS A 1 157 ? 2.519 6.766 -8.432 1.00 94.75 157 LYS A C 1
ATOM 1248 O O . LYS A 1 157 ? 3.229 7.134 -7.488 1.00 94.75 157 LYS A O 1
ATOM 1253 N N . ARG A 1 158 ? 2.049 5.519 -8.524 1.00 94.25 158 ARG A N 1
ATOM 1254 C CA . ARG A 1 158 ? 2.326 4.452 -7.549 1.00 94.25 158 ARG A CA 1
ATOM 1255 C C . ARG A 1 158 ? 2.775 3.171 -8.234 1.00 94.25 158 ARG A C 1
ATOM 1257 O O . ARG A 1 158 ? 2.391 2.882 -9.364 1.00 94.25 158 ARG A O 1
ATOM 1264 N N . ILE A 1 159 ? 3.597 2.423 -7.507 1.00 95.00 159 ILE A N 1
ATOM 1265 C CA . ILE A 1 159 ? 4.090 1.104 -7.885 1.00 95.00 159 ILE A CA 1
ATOM 1266 C C . ILE A 1 159 ? 3.947 0.207 -6.661 1.00 95.00 159 ILE A C 1
ATOM 1268 O O . ILE A 1 159 ? 4.253 0.637 -5.544 1.00 95.00 159 ILE A O 1
ATOM 1272 N N . TRP A 1 160 ? 3.485 -1.020 -6.857 1.00 94.56 160 TRP A N 1
ATOM 1273 C CA . TRP A 1 160 ? 3.418 -2.020 -5.798 1.00 94.56 160 TRP A CA 1
ATOM 1274 C C . TRP A 1 160 ? 3.655 -3.421 -6.349 1.00 94.56 160 TRP A C 1
ATOM 1276 O O . TRP A 1 160 ? 3.498 -3.664 -7.544 1.00 94.56 160 TRP A O 1
ATOM 1286 N N . LEU A 1 161 ? 4.060 -4.338 -5.477 1.00 94.19 161 LEU A N 1
ATOM 1287 C CA . LEU A 1 161 ? 4.220 -5.748 -5.803 1.00 94.19 161 LEU A CA 1
ATOM 1288 C C . LEU A 1 161 ? 3.138 -6.561 -5.101 1.00 94.19 161 LEU A C 1
ATOM 1290 O O . LEU A 1 161 ? 3.041 -6.518 -3.879 1.00 94.19 161 LEU A O 1
ATOM 1294 N N . TYR A 1 162 ? 2.363 -7.320 -5.860 1.00 95.25 162 TYR A N 1
ATOM 1295 C CA . TYR A 1 162 ? 1.419 -8.287 -5.320 1.00 95.25 162 TYR A CA 1
ATOM 1296 C C . TYR A 1 162 ? 2.077 -9.655 -5.173 1.00 95.25 162 TYR A C 1
ATOM 1298 O O . TYR A 1 162 ? 2.638 -10.168 -6.143 1.00 95.25 162 TYR A O 1
ATOM 1306 N N . GLU A 1 163 ? 1.992 -10.248 -3.983 1.00 93.56 163 GLU A N 1
ATOM 1307 C CA . GLU A 1 163 ? 2.431 -11.617 -3.702 1.00 93.56 163 GLU A CA 1
ATOM 1308 C C . GLU A 1 163 ? 1.235 -12.566 -3.625 1.00 93.56 163 GLU A C 1
ATOM 1310 O O . GLU A 1 163 ? 0.383 -12.441 -2.747 1.00 93.56 163 GLU A O 1
ATOM 1315 N N . TYR A 1 164 ? 1.201 -13.571 -4.498 1.00 94.62 164 TYR A N 1
ATOM 1316 C CA . TYR A 1 164 ? 0.064 -14.494 -4.593 1.00 94.62 164 TYR A CA 1
ATOM 1317 C C . TYR A 1 164 ? -0.104 -15.379 -3.352 1.00 94.62 164 TYR A C 1
ATOM 1319 O O . TYR A 1 164 ? -1.229 -15.693 -2.975 1.00 94.62 164 TYR A O 1
ATOM 1327 N N . ALA A 1 165 ? 0.996 -15.782 -2.710 1.00 93.31 165 ALA A N 1
ATOM 1328 C CA . ALA A 1 165 ? 0.950 -16.701 -1.572 1.00 93.31 165 ALA A CA 1
ATOM 1329 C C . ALA A 1 165 ? 0.225 -16.097 -0.357 1.00 93.31 165 ALA A C 1
ATOM 1331 O O . ALA A 1 165 ? -0.509 -16.793 0.345 1.00 93.31 165 ALA A O 1
ATOM 1332 N N . THR A 1 166 ? 0.423 -14.801 -0.111 1.00 93.00 166 THR A N 1
ATOM 1333 C CA . THR A 1 166 ? -0.124 -14.100 1.059 1.00 93.00 166 THR A CA 1
ATOM 1334 C C . THR A 1 166 ? -1.258 -13.138 0.704 1.00 93.00 166 THR A C 1
ATOM 1336 O O . THR A 1 166 ? -2.052 -12.776 1.579 1.00 93.00 166 THR A O 1
ATOM 1339 N N . GLY A 1 167 ? -1.348 -12.726 -0.562 1.00 94.56 167 GLY A N 1
ATOM 1340 C CA . GLY A 1 167 ? -2.252 -11.693 -1.057 1.00 94.56 167 GLY A CA 1
ATOM 1341 C C . GLY A 1 167 ? -1.814 -10.263 -0.719 1.00 94.56 167 GLY A C 1
ATOM 1342 O O . GLY A 1 167 ? -2.606 -9.337 -0.913 1.00 94.56 167 GLY A O 1
ATOM 1343 N N . ILE A 1 168 ? -0.605 -10.062 -0.180 1.00 93.19 168 ILE A N 1
ATOM 1344 C CA . ILE A 1 168 ? -0.115 -8.736 0.216 1.00 93.19 168 ILE A CA 1
ATOM 1345 C C . ILE A 1 168 ? 0.269 -7.907 -1.013 1.00 93.19 168 ILE A C 1
ATOM 1347 O O . ILE A 1 168 ? 0.921 -8.392 -1.936 1.00 93.19 168 ILE A O 1
ATOM 1351 N N . ASN A 1 169 ? -0.105 -6.626 -0.980 1.00 94.31 169 ASN A N 1
ATOM 1352 C CA . ASN A 1 169 ? 0.385 -5.585 -1.875 1.00 94.31 169 ASN A CA 1
ATOM 1353 C C . ASN A 1 169 ? 1.485 -4.776 -1.182 1.00 94.31 169 ASN A C 1
ATOM 1355 O O . ASN A 1 169 ? 1.210 -3.917 -0.346 1.00 94.31 169 ASN A O 1
ATOM 1359 N N . TYR A 1 170 ? 2.737 -5.030 -1.548 1.00 90.50 170 TYR A N 1
ATOM 1360 C CA . TYR A 1 170 ? 3.894 -4.298 -1.049 1.00 90.50 170 TYR A CA 1
ATOM 1361 C C . TYR A 1 170 ? 4.057 -2.994 -1.820 1.00 90.50 170 TYR A C 1
ATOM 1363 O O . TYR A 1 170 ? 4.497 -2.997 -2.971 1.00 90.50 170 TYR A O 1
ATOM 1371 N N . LEU A 1 171 ? 3.714 -1.868 -1.194 1.00 90.81 171 LEU A N 1
ATOM 1372 C CA . LEU A 1 171 ? 3.961 -0.554 -1.780 1.00 90.81 171 LEU A CA 1
ATOM 1373 C C . LEU A 1 171 ? 5.469 -0.333 -1.957 1.00 90.81 171 LEU A C 1
ATOM 1375 O O . LEU A 1 171 ? 6.262 -0.589 -1.050 1.00 90.81 171 LEU A O 1
ATOM 1379 N N . ILE A 1 172 ? 5.865 0.162 -3.129 1.00 90.12 172 ILE A N 1
ATOM 1380 C CA . ILE A 1 172 ? 7.266 0.408 -3.472 1.00 90.12 172 ILE A CA 1
ATOM 1381 C C . ILE A 1 172 ? 7.522 1.924 -3.459 1.00 90.12 172 ILE A C 1
ATOM 1383 O O . ILE A 1 172 ? 6.893 2.656 -4.231 1.00 90.12 172 ILE A O 1
ATOM 1387 N N . PRO A 1 173 ? 8.463 2.436 -2.637 1.00 88.50 173 PRO A N 1
ATOM 1388 C CA . PRO A 1 173 ? 8.889 3.826 -2.681 1.00 88.50 173 PRO A CA 1
ATOM 1389 C C . PRO A 1 173 ? 9.460 4.166 -4.052 1.00 88.50 173 PRO A C 1
ATOM 1391 O O . PRO A 1 173 ? 10.489 3.638 -4.484 1.00 88.50 173 PRO A O 1
ATOM 1394 N N . L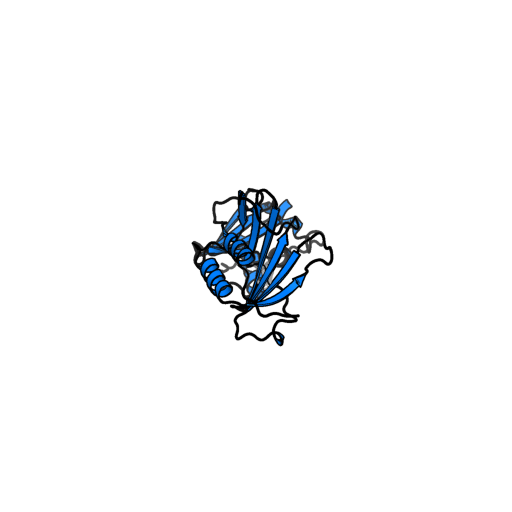EU A 1 174 ? 8.775 5.086 -4.719 1.00 90.06 174 LEU A N 1
ATOM 1395 C CA . LEU A 1 174 ? 9.011 5.410 -6.113 1.00 90.06 174 LEU A CA 1
ATOM 1396 C C . LEU A 1 174 ? 10.441 5.894 -6.381 1.00 90.06 174 LEU A C 1
ATOM 1398 O O . LEU A 1 174 ? 11.062 5.424 -7.327 1.00 90.06 174 LEU A O 1
ATOM 1402 N N . SER A 1 175 ? 10.971 6.804 -5.558 1.00 88.12 175 SER A N 1
ATOM 1403 C CA . SER A 1 175 ? 12.312 7.368 -5.760 1.00 88.12 175 SER A CA 1
ATOM 1404 C C . SER A 1 175 ? 13.392 6.285 -5.733 1.00 88.12 175 SER A C 1
ATOM 1406 O O . SER A 1 175 ? 14.240 6.238 -6.620 1.00 88.12 175 SER A O 1
ATOM 1408 N N . ASN A 1 176 ? 13.318 5.362 -4.769 1.00 87.00 176 ASN A N 1
ATOM 1409 C CA . ASN A 1 176 ? 14.295 4.282 -4.623 1.00 87.00 176 ASN A CA 1
ATOM 1410 C C . ASN A 1 176 ? 14.221 3.310 -5.804 1.00 87.00 176 ASN A C 1
ATOM 1412 O O . ASN A 1 176 ? 15.243 2.973 -6.397 1.00 87.00 176 ASN A O 1
ATOM 1416 N N . PHE A 1 177 ? 13.010 2.898 -6.185 1.00 91.31 177 PHE A N 1
ATOM 1417 C CA . PHE A 1 177 ? 12.814 2.017 -7.334 1.00 91.31 177 PHE A CA 1
ATOM 1418 C C . PHE A 1 177 ? 13.269 2.663 -8.643 1.00 91.31 177 PHE A C 1
ATOM 1420 O O . PHE A 1 177 ? 13.960 2.038 -9.444 1.00 91.31 177 PHE A O 1
ATOM 1427 N N . PHE A 1 178 ? 12.918 3.930 -8.857 1.00 92.88 178 PHE A N 1
ATOM 1428 C CA . PHE A 1 178 ? 13.274 4.660 -10.066 1.00 92.88 178 PHE A CA 1
ATOM 1429 C C . PHE A 1 178 ? 14.789 4.872 -10.198 1.00 92.88 178 PHE A C 1
ATOM 1431 O O . PHE A 1 178 ? 15.336 4.741 -11.297 1.00 92.88 178 PHE A O 1
ATOM 1438 N N . ASN A 1 179 ? 15.484 5.134 -9.089 1.00 89.75 179 ASN A N 1
ATOM 1439 C CA . ASN A 1 179 ? 16.944 5.223 -9.074 1.00 89.75 179 ASN A CA 1
ATOM 1440 C C . ASN A 1 179 ? 17.589 3.896 -9.506 1.00 89.75 179 ASN A C 1
ATOM 1442 O O . ASN A 1 179 ? 18.483 3.893 -10.352 1.00 89.75 179 ASN A O 1
ATOM 1446 N N . GLU A 1 180 ? 17.101 2.757 -9.009 1.00 90.38 180 GLU A N 1
ATOM 1447 C CA . GLU A 1 180 ? 17.613 1.448 -9.433 1.00 90.38 180 GLU A CA 1
ATOM 1448 C C . GLU A 1 180 ? 17.256 1.113 -10.888 1.00 90.38 180 GLU A C 1
ATOM 1450 O O . GLU A 1 180 ? 18.095 0.604 -11.638 1.00 90.38 180 GLU A O 1
ATOM 1455 N N . LEU A 1 181 ? 16.045 1.459 -11.333 1.00 92.56 181 LEU A N 1
ATOM 1456 C CA . LEU A 1 181 ? 15.608 1.285 -12.719 1.00 92.56 181 LEU A CA 1
ATOM 1457 C C . LEU A 1 181 ? 16.515 2.055 -13.691 1.00 92.56 181 LEU A C 1
ATOM 1459 O O . LEU A 1 181 ? 17.048 1.468 -14.638 1.00 92.56 181 LEU A O 1
ATOM 1463 N N . THR A 1 182 ? 16.729 3.349 -13.446 1.00 91.75 182 THR A N 1
ATOM 1464 C CA . THR A 1 182 ? 17.568 4.216 -14.293 1.00 91.75 182 THR A CA 1
ATOM 1465 C C . THR A 1 182 ? 19.033 3.789 -14.275 1.00 91.75 182 THR A C 1
ATOM 1467 O O . THR A 1 182 ? 19.641 3.672 -15.346 1.00 91.75 182 THR A O 1
ATOM 1470 N N . ARG A 1 183 ? 19.575 3.438 -13.099 1.00 88.69 183 ARG A N 1
ATOM 1471 C CA . ARG A 1 183 ? 20.925 2.875 -12.953 1.00 88.69 183 ARG A CA 1
ATOM 1472 C C . ARG A 1 183 ? 21.093 1.601 -13.775 1.00 88.69 183 ARG A C 1
ATOM 1474 O O . ARG A 1 183 ? 22.060 1.478 -14.523 1.00 88.69 183 ARG A O 1
ATOM 1481 N N . SER A 1 184 ? 20.127 0.683 -13.714 1.00 88.06 184 SER A N 1
ATOM 1482 C CA . SER A 1 184 ? 20.183 -0.588 -14.449 1.00 88.06 184 SER A CA 1
ATOM 1483 C C . SER A 1 184 ? 20.145 -0.426 -15.977 1.00 88.06 184 SER A C 1
ATOM 1485 O O . SER A 1 184 ? 20.658 -1.280 -16.707 1.00 88.06 184 SER A O 1
ATOM 1487 N N . LYS A 1 185 ? 19.569 0.680 -16.470 1.00 87.88 185 LYS A N 1
ATOM 1488 C CA . LYS A 1 185 ? 19.544 1.052 -17.894 1.00 87.88 185 LYS A CA 1
ATOM 1489 C C . LYS A 1 185 ? 20.714 1.951 -18.318 1.00 87.88 185 LYS A C 1
ATOM 1491 O O . LYS A 1 185 ? 20.790 2.289 -19.496 1.00 87.88 185 LYS A O 1
ATOM 1496 N N . ASN A 1 186 ? 21.632 2.305 -17.413 1.00 87.56 186 ASN A N 1
ATOM 1497 C CA . ASN A 1 186 ? 22.696 3.292 -17.643 1.00 87.56 186 ASN A CA 1
ATOM 1498 C C . ASN A 1 186 ? 22.165 4.661 -18.115 1.00 87.56 186 ASN A C 1
ATOM 1500 O O . ASN A 1 186 ? 22.783 5.320 -18.950 1.00 87.56 186 ASN A O 1
ATOM 1504 N N . ILE A 1 187 ? 21.009 5.088 -17.603 1.00 89.00 187 ILE A N 1
ATOM 1505 C CA . ILE A 1 187 ? 20.471 6.425 -17.875 1.00 89.00 187 ILE A CA 1
ATOM 1506 C C . ILE A 1 187 ? 21.147 7.404 -16.912 1.00 89.00 187 ILE A C 1
ATOM 1508 O O . ILE A 1 187 ? 20.967 7.295 -15.704 1.00 89.00 187 ILE A O 1
ATOM 1512 N N . GLN A 1 188 ? 21.920 8.351 -17.449 1.00 85.44 188 GLN A N 1
ATOM 1513 C CA . GLN A 1 188 ? 22.675 9.339 -16.660 1.00 85.44 188 GLN A CA 1
ATOM 1514 C C . GLN A 1 188 ? 22.250 10.792 -16.914 1.00 85.44 188 GLN A C 1
ATOM 1516 O O . GLN A 1 188 ? 22.849 11.703 -16.353 1.00 85.44 188 GLN A O 1
ATOM 1521 N N . SER A 1 189 ? 21.238 11.026 -17.760 1.00 87.31 189 SER A N 1
ATOM 1522 C CA . SER A 1 189 ? 20.780 12.388 -18.062 1.00 87.31 189 SER A CA 1
ATOM 1523 C C . SER A 1 189 ? 20.347 13.111 -16.774 1.00 87.31 189 SER A C 1
ATOM 1525 O O . SER A 1 189 ? 19.441 12.605 -16.103 1.00 87.31 189 SER A O 1
ATOM 1527 N N . PRO A 1 190 ? 20.931 14.279 -16.438 1.00 80.69 190 PRO A N 1
ATOM 1528 C CA . PRO A 1 190 ? 20.593 15.031 -15.225 1.00 80.69 190 PRO A CA 1
ATOM 1529 C C . PRO A 1 190 ? 19.115 15.425 -15.127 1.00 80.69 190 PRO A C 1
ATOM 1531 O O . PRO A 1 190 ? 18.582 15.547 -14.034 1.00 80.69 190 PRO A O 1
ATOM 1534 N N . GLU A 1 191 ? 18.436 15.583 -16.265 1.00 83.50 191 GLU A N 1
ATOM 1535 C CA . GLU A 1 191 ? 17.006 15.922 -16.329 1.00 83.50 191 GLU A CA 1
ATOM 1536 C C . GLU A 1 191 ? 16.090 14.748 -15.939 1.00 83.50 191 GLU A C 1
ATOM 1538 O O . GLU A 1 191 ? 14.909 14.930 -15.631 1.00 83.50 191 GLU A O 1
ATOM 1543 N N . ILE A 1 192 ? 16.631 13.527 -15.983 1.00 85.56 192 ILE A N 1
ATOM 1544 C CA . ILE A 1 192 ? 15.914 12.282 -15.694 1.00 85.56 192 ILE A CA 1
ATOM 1545 C C . ILE A 1 192 ? 16.294 11.768 -14.307 1.00 85.56 192 ILE A C 1
ATOM 1547 O O . ILE A 1 192 ? 15.423 11.357 -13.543 1.00 85.56 192 ILE A O 1
ATOM 1551 N N . VAL A 1 193 ? 17.585 11.777 -13.972 1.00 81.38 193 VAL A N 1
ATOM 1552 C CA . VAL A 1 193 ? 18.091 11.282 -12.687 1.00 81.38 193 VAL A CA 1
ATOM 1553 C C . VAL A 1 193 ? 17.514 12.124 -11.546 1.00 81.38 193 VAL A C 1
ATOM 1555 O O . VAL A 1 193 ? 17.589 13.346 -11.562 1.00 81.38 193 VAL A O 1
ATOM 1558 N N . GLY A 1 194 ? 16.910 11.468 -10.553 1.00 80.44 194 GLY A N 1
ATOM 1559 C CA . GLY A 1 194 ? 16.268 12.151 -9.425 1.00 80.44 194 GLY A CA 1
ATOM 1560 C C . GLY A 1 194 ? 14.872 12.716 -9.715 1.00 80.44 194 GLY A C 1
ATOM 1561 O O . GLY A 1 194 ? 14.247 13.249 -8.802 1.00 80.44 194 GLY A O 1
ATOM 1562 N N . ASN A 1 195 ? 14.339 12.553 -10.933 1.00 89.25 195 ASN A N 1
ATOM 1563 C CA . ASN A 1 195 ? 12.969 12.933 -11.275 1.00 89.25 195 ASN A CA 1
ATOM 1564 C C . ASN A 1 195 ? 12.072 11.694 -11.474 1.00 89.25 195 ASN A C 1
ATOM 1566 O O . ASN A 1 195 ? 11.812 11.287 -12.609 1.00 89.25 195 ASN A O 1
ATOM 1570 N N . PRO A 1 196 ? 11.537 11.096 -10.396 1.00 88.88 196 PRO A N 1
ATOM 1571 C CA . PRO A 1 196 ? 10.712 9.896 -10.500 1.00 88.88 196 PRO A CA 1
ATOM 1572 C C . PRO A 1 196 ? 9.407 10.091 -11.288 1.00 88.88 196 PRO A C 1
ATOM 1574 O O . PRO A 1 196 ? 8.861 9.123 -11.815 1.00 88.88 196 PRO A O 1
ATOM 1577 N N . ASN A 1 197 ? 8.914 11.330 -11.428 1.00 91.06 197 ASN A N 1
ATOM 1578 C CA . ASN A 1 197 ? 7.741 11.616 -12.260 1.00 91.06 197 ASN A CA 1
ATOM 1579 C C . ASN A 1 197 ? 7.991 11.315 -13.744 1.00 91.06 197 ASN A C 1
ATOM 1581 O O . ASN A 1 197 ? 7.035 11.033 -14.466 1.00 91.06 197 ASN A O 1
ATOM 1585 N N . TYR A 1 198 ? 9.256 11.341 -14.187 1.00 92.19 198 TYR A N 1
ATOM 1586 C CA . TYR A 1 198 ? 9.639 10.992 -15.554 1.00 92.19 198 TYR A CA 1
ATOM 1587 C C . TYR A 1 198 ? 9.132 9.605 -15.949 1.00 92.19 198 TYR A C 1
ATOM 1589 O O . TYR A 1 198 ? 8.718 9.404 -17.090 1.00 92.19 198 TYR A O 1
ATOM 1597 N N . LEU A 1 199 ? 9.135 8.655 -15.006 1.00 93.75 199 LEU A N 1
ATOM 1598 C CA . LEU A 1 199 ? 8.698 7.289 -15.258 1.00 93.75 199 LEU A CA 1
ATOM 1599 C C . LEU A 1 199 ? 7.273 7.242 -15.812 1.00 93.75 199 LEU A C 1
ATOM 1601 O O . LEU A 1 199 ? 7.036 6.615 -16.840 1.00 93.75 199 LEU A O 1
ATOM 1605 N N . PHE A 1 200 ? 6.336 7.924 -15.154 1.00 93.81 200 PHE A N 1
ATOM 1606 C CA . PHE A 1 200 ? 4.910 7.813 -15.465 1.00 93.81 200 PHE A CA 1
ATOM 1607 C C . PHE A 1 200 ? 4.513 8.527 -16.752 1.00 93.81 200 PHE A C 1
ATOM 1609 O O . PHE A 1 200 ? 3.585 8.092 -17.425 1.00 93.81 200 PHE A O 1
ATOM 1616 N N . THR A 1 201 ? 5.238 9.578 -17.133 1.00 92.38 201 THR A N 1
ATOM 1617 C CA . THR A 1 201 ? 5.031 10.265 -18.414 1.00 92.38 201 THR A CA 1
ATOM 1618 C C . THR A 1 201 ? 5.736 9.572 -19.582 1.00 92.38 201 THR A C 1
ATOM 1620 O O . THR A 1 201 ? 5.487 9.918 -20.732 1.00 92.38 201 THR A O 1
ATOM 1623 N N . ASN A 1 202 ? 6.601 8.585 -19.314 1.00 93.56 202 ASN A N 1
ATOM 1624 C CA . ASN A 1 202 ? 7.429 7.916 -20.321 1.00 93.56 202 ASN A CA 1
ATOM 1625 C C . ASN A 1 202 ? 7.430 6.382 -20.179 1.00 93.56 202 ASN A C 1
ATOM 1627 O O . ASN A 1 202 ? 8.429 5.736 -20.496 1.00 93.56 202 ASN A O 1
ATOM 1631 N N . LEU A 1 203 ? 6.336 5.772 -19.709 1.00 92.38 203 LEU A N 1
ATOM 1632 C CA . LEU A 1 203 ? 6.278 4.319 -19.469 1.00 92.38 203 LEU A CA 1
ATOM 1633 C C . LEU A 1 203 ? 6.558 3.473 -20.715 1.00 92.38 203 LEU A C 1
ATOM 1635 O O . LEU A 1 203 ? 7.087 2.369 -20.602 1.00 92.38 203 LEU A O 1
ATOM 1639 N N . ASN A 1 204 ? 6.242 3.998 -21.896 1.00 92.12 204 ASN A N 1
ATOM 1640 C CA . ASN A 1 204 ? 6.529 3.372 -23.185 1.00 92.12 204 ASN A CA 1
ATOM 1641 C C . ASN A 1 204 ? 8.033 3.265 -23.500 1.00 92.12 204 ASN A C 1
ATOM 1643 O O . ASN A 1 204 ? 8.409 2.499 -24.380 1.00 92.12 204 ASN A O 1
ATOM 1647 N N . LYS A 1 205 ? 8.903 3.999 -22.791 1.00 92.12 205 LYS A N 1
ATOM 1648 C CA . LYS A 1 205 ? 10.369 3.889 -22.917 1.00 92.12 205 LYS A CA 1
ATOM 1649 C C . LYS A 1 205 ? 10.968 2.746 -22.090 1.00 92.12 205 LYS A C 1
ATOM 1651 O O . LYS A 1 205 ? 12.180 2.522 -22.149 1.00 92.12 205 LYS A O 1
ATOM 1656 N N . PHE A 1 206 ? 10.146 2.054 -21.303 1.00 93.31 206 PHE A N 1
ATOM 1657 C CA . PHE A 1 206 ? 10.564 0.971 -20.421 1.00 93.31 206 PHE A CA 1
ATOM 1658 C C . PHE A 1 206 ? 9.837 -0.323 -20.793 1.00 93.31 206 PHE A C 1
ATOM 1660 O O . PHE A 1 206 ? 8.603 -0.401 -20.798 1.00 93.31 206 PHE A O 1
ATOM 1667 N N . GLU A 1 207 ? 10.623 -1.351 -21.085 1.00 94.31 207 GLU A N 1
ATOM 1668 C CA . GLU A 1 207 ? 10.132 -2.705 -21.318 1.00 94.31 207 GLU A CA 1
ATOM 1669 C C . GLU A 1 207 ? 9.921 -3.421 -19.981 1.00 94.31 207 GLU A C 1
ATOM 1671 O O . GLU A 1 207 ? 10.549 -3.087 -18.974 1.00 94.31 207 GLU A O 1
ATOM 1676 N N . ASP A 1 208 ? 9.095 -4.464 -19.969 1.00 94.69 208 ASP A N 1
ATOM 1677 C CA . ASP A 1 208 ? 8.841 -5.274 -1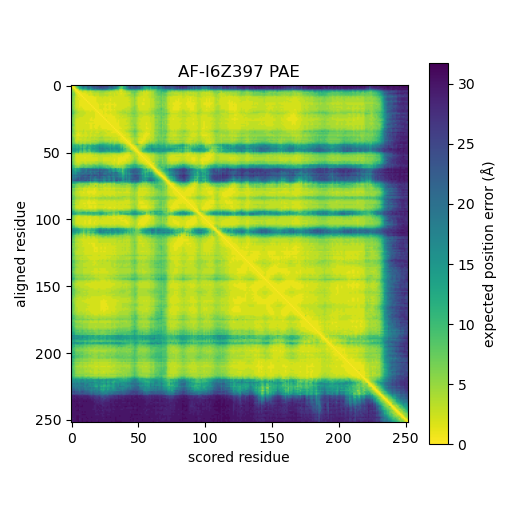8.769 1.00 94.69 208 ASP A CA 1
ATOM 1678 C C . ASP A 1 208 ? 10.143 -5.821 -18.156 1.00 94.69 208 ASP A C 1
ATOM 1680 O O . ASP A 1 208 ? 10.346 -5.783 -16.941 1.00 94.69 208 ASP A O 1
ATOM 1684 N N . ALA A 1 209 ? 11.097 -6.217 -19.004 1.00 92.38 209 ALA A N 1
ATOM 1685 C CA . ALA A 1 209 ? 12.417 -6.683 -18.584 1.00 92.38 209 ALA A CA 1
ATOM 1686 C C . ALA A 1 209 ? 13.277 -5.604 -17.894 1.00 92.38 209 ALA A C 1
ATOM 1688 O O . ALA A 1 209 ? 14.234 -5.938 -17.186 1.00 92.38 209 ALA A O 1
ATOM 1689 N N . ASP A 1 210 ? 12.995 -4.316 -18.109 1.00 94.12 210 ASP A N 1
ATOM 1690 C CA . ASP A 1 210 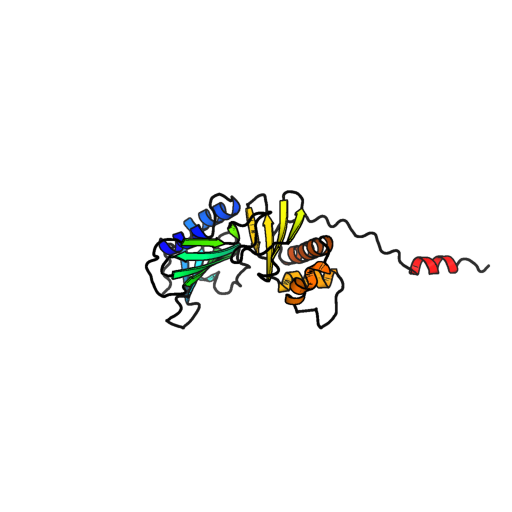? 13.638 -3.235 -17.362 1.00 94.12 210 ASP A CA 1
ATOM 1691 C C . ASP A 1 210 ? 13.057 -3.137 -15.952 1.00 94.12 210 ASP A C 1
ATOM 1693 O O . ASP A 1 210 ? 13.816 -3.049 -14.988 1.00 94.12 210 ASP A O 1
ATOM 1697 N N . PHE A 1 211 ? 11.732 -3.219 -15.821 1.00 94.88 211 PHE A N 1
ATOM 1698 C CA . PHE A 1 211 ? 11.047 -3.175 -14.529 1.00 94.88 211 PHE A CA 1
ATOM 1699 C C . PHE A 1 211 ? 11.418 -4.350 -13.633 1.00 94.88 211 PHE A C 1
ATOM 1701 O O . PHE A 1 211 ? 11.726 -4.142 -12.462 1.00 94.88 211 PHE A O 1
ATOM 1708 N N . ILE A 1 212 ? 11.477 -5.562 -14.188 1.00 92.69 212 ILE A N 1
ATOM 1709 C CA . ILE A 1 212 ? 11.911 -6.760 -13.456 1.00 92.69 212 ILE A CA 1
ATOM 1710 C C . ILE A 1 212 ? 13.353 -6.591 -12.956 1.00 92.69 212 ILE A C 1
ATOM 1712 O O . ILE A 1 212 ? 13.665 -6.908 -11.808 1.00 92.69 212 ILE A O 1
ATOM 1716 N N . ARG A 1 213 ? 14.244 -6.024 -13.781 1.00 90.56 213 ARG A N 1
ATOM 1717 C CA . ARG A 1 213 ? 15.630 -5.741 -13.377 1.00 90.56 213 ARG A CA 1
ATOM 1718 C C . ARG A 1 213 ? 15.706 -4.655 -12.299 1.00 90.56 213 ARG A C 1
ATOM 1720 O O . ARG A 1 213 ? 16.484 -4.799 -11.359 1.00 90.56 213 ARG A O 1
ATOM 1727 N N . GLY A 1 214 ? 14.910 -3.593 -12.421 1.00 91.69 214 GLY A N 1
ATOM 1728 C CA . GLY A 1 214 ? 14.786 -2.553 -11.398 1.00 91.69 214 GLY A CA 1
ATOM 1729 C C . GLY A 1 214 ? 14.297 -3.127 -10.067 1.00 91.69 214 GLY A C 1
ATOM 1730 O O . GLY A 1 214 ? 14.897 -2.855 -9.030 1.00 91.69 214 GLY A O 1
ATOM 1731 N N . LEU A 1 215 ? 13.283 -3.999 -10.110 1.00 91.38 215 LEU A N 1
ATOM 1732 C CA . LEU A 1 215 ? 12.746 -4.701 -8.944 1.00 91.38 215 LEU A CA 1
ATOM 1733 C C . LEU A 1 215 ? 13.803 -5.583 -8.276 1.00 91.38 215 LEU A C 1
ATOM 1735 O O . LEU A 1 215 ? 13.939 -5.539 -7.058 1.00 91.38 215 LEU A O 1
ATOM 1739 N N . TYR A 1 216 ? 14.593 -6.325 -9.057 1.00 89.19 216 TYR A N 1
ATOM 1740 C CA . TYR A 1 216 ? 15.698 -7.129 -8.533 1.00 89.19 216 TYR A CA 1
ATOM 1741 C C . TYR A 1 216 ? 16.714 -6.296 -7.754 1.00 89.19 216 TYR A C 1
ATOM 1743 O O . TYR A 1 216 ? 17.052 -6.629 -6.616 1.00 89.19 216 TYR A O 1
ATOM 1751 N N . PHE A 1 217 ? 17.190 -5.193 -8.335 1.00 87.62 217 PHE A N 1
ATOM 1752 C CA . PHE A 1 217 ? 18.178 -4.350 -7.664 1.00 87.62 217 PHE A CA 1
ATOM 1753 C C . PHE A 1 217 ? 17.602 -3.623 -6.448 1.00 87.62 217 PHE A C 1
ATOM 1755 O O . PHE A 1 217 ? 18.264 -3.564 -5.412 1.00 87.62 217 PHE A O 1
ATOM 1762 N N . TYR A 1 218 ? 16.359 -3.149 -6.544 1.00 87.50 218 TYR A N 1
ATOM 1763 C CA . TYR A 1 218 ? 15.626 -2.578 -5.418 1.00 87.50 218 TYR A CA 1
ATOM 1764 C C . TYR A 1 218 ? 15.494 -3.587 -4.264 1.00 87.50 218 TYR A C 1
ATOM 1766 O O . TYR A 1 218 ? 15.818 -3.269 -3.118 1.00 87.50 218 TYR A O 1
ATOM 1774 N N . ASN A 1 219 ? 15.094 -4.827 -4.563 1.00 83.75 219 ASN A N 1
ATOM 1775 C CA . ASN A 1 219 ? 14.905 -5.858 -3.547 1.00 83.75 219 ASN A CA 1
ATOM 1776 C C . ASN A 1 219 ? 16.228 -6.285 -2.895 1.00 83.75 219 ASN A C 1
ATOM 1778 O O . ASN A 1 219 ? 16.290 -6.447 -1.678 1.00 83.75 219 ASN A O 1
ATOM 1782 N N . LYS A 1 220 ? 17.318 -6.372 -3.670 1.00 78.12 220 LYS A N 1
ATOM 1783 C CA . LYS A 1 220 ? 18.663 -6.658 -3.140 1.00 78.12 220 LYS A CA 1
ATOM 1784 C C . LYS A 1 220 ? 19.102 -5.647 -2.073 1.00 78.12 220 LYS A C 1
ATOM 1786 O O . LYS A 1 220 ? 19.831 -6.017 -1.152 1.00 78.12 220 LYS A O 1
ATOM 1791 N N . TYR A 1 221 ? 18.680 -4.389 -2.204 1.00 65.25 221 TYR A N 1
ATOM 1792 C CA . TYR A 1 221 ? 18.999 -3.330 -1.248 1.00 65.25 221 TYR A CA 1
ATOM 1793 C C . TYR A 1 221 ? 18.108 -3.381 0.001 1.00 65.25 221 TYR A C 1
ATOM 1795 O O . TYR A 1 221 ? 18.605 -3.217 1.110 1.00 65.25 221 TYR A O 1
ATOM 1803 N N . ILE A 1 222 ? 16.810 -3.645 -0.166 1.00 66.31 222 ILE A N 1
ATOM 1804 C CA . ILE A 1 222 ? 15.823 -3.528 0.921 1.00 66.31 222 ILE A CA 1
ATOM 1805 C C . ILE A 1 222 ? 15.592 -4.837 1.684 1.00 66.31 222 ILE A C 1
ATOM 1807 O O . ILE A 1 222 ? 15.130 -4.784 2.820 1.00 66.31 222 ILE A O 1
ATOM 1811 N N . ARG A 1 223 ? 15.938 -5.996 1.101 1.00 63.69 223 ARG A N 1
ATOM 1812 C CA . ARG A 1 223 ? 15.836 -7.341 1.710 1.00 63.69 223 ARG A CA 1
ATOM 1813 C C . ARG A 1 223 ? 14.472 -7.655 2.344 1.00 63.69 223 ARG A C 1
ATOM 1815 O O . ARG A 1 223 ? 14.396 -8.456 3.266 1.00 63.69 223 ARG A O 1
ATOM 1822 N N . ARG A 1 224 ? 13.395 -7.017 1.877 1.00 62.59 224 ARG A N 1
ATOM 1823 C CA . ARG A 1 224 ? 12.048 -7.220 2.441 1.00 62.59 224 ARG A CA 1
ATOM 1824 C C . ARG A 1 224 ? 11.331 -8.427 1.876 1.00 62.59 224 ARG A C 1
ATOM 1826 O O . ARG A 1 224 ? 10.405 -8.917 2.506 1.00 62.59 224 ARG A O 1
ATOM 1833 N N . LEU A 1 225 ? 11.702 -8.840 0.673 1.00 65.19 225 LEU A N 1
ATOM 1834 C CA . LEU A 1 225 ? 10.996 -9.872 -0.057 1.00 65.19 225 LEU A CA 1
ATOM 1835 C C . LEU A 1 225 ? 12.012 -10.947 -0.421 1.00 65.19 225 LEU A C 1
ATOM 1837 O O . LEU A 1 225 ? 13.067 -10.640 -0.982 1.00 65.19 225 LEU A O 1
ATOM 1841 N N . ASP A 1 226 ? 11.708 -12.201 -0.114 1.00 64.38 226 ASP A N 1
ATOM 1842 C CA . ASP A 1 226 ? 12.518 -13.340 -0.547 1.00 64.38 226 ASP A CA 1
ATOM 1843 C C . ASP A 1 226 ? 12.194 -13.674 -2.013 1.00 64.38 226 ASP A C 1
ATOM 1845 O O . ASP A 1 226 ? 11.616 -14.705 -2.350 1.00 64.38 226 ASP A O 1
ATOM 1849 N N . ILE A 1 227 ? 12.466 -12.710 -2.901 1.00 66.88 227 ILE A N 1
ATOM 1850 C CA . ILE A 1 227 ? 12.211 -12.858 -4.332 1.00 66.88 227 ILE A CA 1
ATOM 1851 C C . ILE A 1 227 ? 13.472 -13.388 -4.990 1.00 66.88 227 ILE A C 1
ATOM 1853 O O . ILE A 1 227 ? 14.406 -12.631 -5.280 1.00 66.88 227 ILE A O 1
ATOM 1857 N N . ASP A 1 228 ? 13.453 -14.676 -5.299 1.00 64.69 228 ASP A N 1
ATOM 1858 C CA . ASP A 1 228 ? 14.410 -15.275 -6.216 1.00 64.69 228 ASP A CA 1
ATOM 1859 C C . ASP A 1 228 ? 14.049 -14.891 -7.661 1.00 64.69 228 ASP A C 1
ATOM 1861 O O . ASP A 1 228 ? 13.363 -15.613 -8.390 1.00 64.69 228 ASP A O 1
ATOM 1865 N N . LEU A 1 229 ? 14.424 -13.671 -8.058 1.00 65.62 229 LEU A N 1
ATOM 1866 C CA . LEU A 1 229 ? 14.380 -13.266 -9.460 1.00 65.62 229 LEU A CA 1
ATOM 1867 C C . LEU A 1 229 ? 15.636 -13.817 -10.130 1.00 65.62 229 LEU A C 1
ATOM 1869 O O . LEU A 1 229 ? 16.692 -13.178 -10.108 1.00 65.62 229 LEU A O 1
ATOM 1873 N N . GLU A 1 230 ? 15.516 -14.978 -10.771 1.00 61.19 230 GLU A N 1
ATOM 1874 C CA . GLU A 1 230 ? 16.532 -15.447 -11.707 1.00 61.19 230 GLU A CA 1
ATOM 1875 C C . GLU A 1 230 ? 16.634 -14.447 -12.868 1.00 61.19 230 GLU A C 1
ATOM 1877 O O . GLU A 1 230 ? 15.870 -14.475 -13.840 1.00 61.19 230 GLU A O 1
ATOM 1882 N N . LEU A 1 231 ? 17.592 -13.521 -12.788 1.00 59.75 231 LEU A N 1
ATOM 1883 C CA . LEU A 1 231 ? 17.953 -12.708 -13.938 1.00 59.75 231 LEU A CA 1
ATOM 1884 C C . LEU A 1 231 ? 18.570 -13.641 -14.979 1.00 59.75 231 LEU A C 1
ATOM 1886 O O . LEU A 1 231 ? 19.750 -13.976 -14.896 1.00 59.75 231 LEU A O 1
ATOM 1890 N N . LYS A 1 232 ? 17.800 -14.018 -16.005 1.00 52.97 232 LYS A N 1
ATOM 1891 C CA . LYS A 1 232 ? 18.391 -14.554 -17.236 1.00 52.97 232 LYS A CA 1
ATOM 1892 C C . LYS A 1 232 ? 19.348 -13.487 -17.768 1.00 52.97 232 LYS A C 1
ATOM 1894 O O . LYS A 1 232 ? 18.912 -12.417 -18.203 1.00 52.97 232 LYS A O 1
ATOM 1899 N N . GLU A 1 233 ? 20.652 -13.732 -17.637 1.00 46.47 233 GLU A N 1
ATOM 1900 C CA . GLU A 1 233 ? 21.685 -12.796 -18.071 1.00 46.47 233 GLU A CA 1
ATOM 1901 C C . GLU A 1 233 ? 21.421 -12.364 -19.519 1.00 46.47 233 GLU A C 1
ATOM 1903 O O . GLU A 1 233 ? 21.109 -13.181 -20.390 1.00 46.47 233 GLU A O 1
ATOM 1908 N N . LYS A 1 234 ? 21.560 -11.061 -19.801 1.00 48.94 234 LYS A N 1
ATOM 1909 C CA . LYS A 1 234 ? 21.602 -10.601 -21.194 1.00 48.94 234 LYS A CA 1
ATOM 1910 C C . LYS A 1 234 ? 22.794 -11.286 -21.880 1.00 48.94 234 LYS A C 1
ATOM 1912 O O . LYS A 1 234 ? 23.859 -11.368 -21.264 1.00 48.94 234 LYS A O 1
ATOM 1917 N N . PRO A 1 235 ? 22.676 -11.714 -23.151 1.00 38.47 235 PRO A N 1
ATOM 1918 C CA . PRO A 1 235 ? 23.812 -12.259 -23.881 1.00 38.47 235 PRO A CA 1
ATOM 1919 C C . PRO A 1 235 ? 24.973 -11.258 -23.834 1.00 38.47 235 PRO A C 1
ATOM 1921 O O . PRO A 1 235 ? 24.790 -10.071 -24.123 1.00 38.47 235 PRO A O 1
ATOM 1924 N N . LYS A 1 236 ? 26.159 -11.735 -23.424 1.00 38.41 236 LYS A N 1
ATOM 1925 C CA . LYS A 1 236 ? 27.398 -10.946 -23.345 1.00 38.41 236 LYS A CA 1
ATOM 1926 C C . LYS A 1 236 ? 27.538 -10.101 -24.612 1.00 38.41 236 LYS A C 1
ATOM 1928 O O . LYS A 1 236 ? 27.626 -10.648 -25.712 1.00 38.41 236 LYS A O 1
ATOM 1933 N N . ARG A 1 237 ? 27.589 -8.770 -24.466 1.00 44.38 237 ARG A N 1
ATOM 1934 C CA . ARG A 1 237 ? 28.002 -7.878 -25.560 1.00 44.38 237 ARG A CA 1
ATOM 1935 C C . ARG A 1 237 ? 29.349 -8.391 -26.070 1.00 44.38 237 ARG A C 1
ATOM 1937 O O . ARG A 1 237 ? 30.325 -8.386 -25.319 1.00 44.38 237 ARG A O 1
ATOM 1944 N N . LYS A 1 238 ? 29.399 -8.869 -27.318 1.00 41.41 238 LYS A N 1
ATOM 1945 C CA . LYS A 1 238 ? 30.658 -9.253 -27.963 1.00 41.41 238 LYS A CA 1
ATOM 1946 C C . LYS A 1 238 ? 31.560 -8.023 -27.966 1.00 41.41 238 LYS A C 1
ATOM 1948 O O . LYS A 1 238 ? 31.250 -7.017 -28.597 1.00 41.41 238 LYS A O 1
ATOM 1953 N N . SER A 1 239 ? 32.642 -8.099 -27.200 1.00 42.41 239 SER A N 1
ATOM 1954 C CA . SER A 1 239 ? 33.660 -7.061 -27.141 1.00 42.41 239 SER A CA 1
ATOM 1955 C C . SER A 1 239 ? 34.255 -6.857 -28.535 1.00 42.41 239 SER A C 1
ATOM 1957 O O . SER A 1 239 ? 34.837 -7.783 -29.109 1.00 42.41 239 SER A O 1
ATOM 1959 N N . LEU A 1 240 ? 34.144 -5.636 -29.062 1.00 51.94 240 LEU A N 1
ATOM 1960 C CA . LEU A 1 240 ? 34.804 -5.212 -30.302 1.00 51.94 240 LEU A CA 1
ATOM 1961 C C . LEU A 1 240 ? 36.343 -5.286 -30.201 1.00 51.94 240 LEU A C 1
ATOM 1963 O O . LEU A 1 240 ? 37.024 -5.247 -31.220 1.00 51.94 240 LEU A O 1
ATOM 1967 N N . PHE A 1 241 ? 36.908 -5.490 -29.003 1.00 51.69 241 PHE A N 1
ATOM 1968 C CA . PHE A 1 241 ? 38.341 -5.746 -28.826 1.00 51.69 241 PHE A CA 1
ATOM 1969 C C . PHE A 1 241 ? 38.780 -7.156 -29.256 1.00 51.69 241 PHE A C 1
ATOM 1971 O O . PHE A 1 241 ? 39.976 -7.390 -29.410 1.00 51.69 241 PHE A O 1
ATOM 1978 N N . SER A 1 242 ? 37.849 -8.079 -29.526 1.00 52.88 242 SER A N 1
ATOM 1979 C CA . SER A 1 242 ? 38.180 -9.391 -30.114 1.00 52.88 242 SER A CA 1
ATOM 1980 C C . SER A 1 242 ? 38.510 -9.334 -31.614 1.00 52.88 242 SER A C 1
ATOM 1982 O O . SER A 1 242 ? 39.121 -10.259 -32.141 1.00 52.88 242 SER A 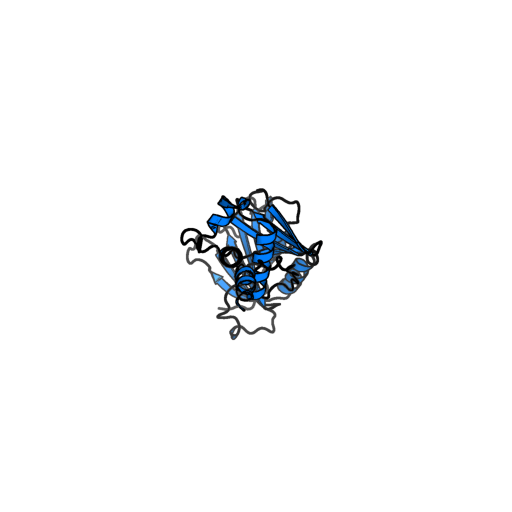O 1
ATOM 1984 N N . LEU A 1 243 ? 38.176 -8.236 -32.305 1.00 48.28 243 LEU A N 1
ATOM 1985 C CA . LEU A 1 243 ? 38.567 -8.017 -33.705 1.00 48.28 243 LEU A CA 1
ATOM 1986 C C . LEU A 1 243 ? 40.029 -7.561 -33.842 1.00 48.28 243 LEU A C 1
ATOM 1988 O O . LEU A 1 243 ? 40.680 -7.871 -34.837 1.00 48.28 243 LEU A O 1
ATOM 1992 N N . PHE A 1 244 ? 40.587 -6.893 -32.828 1.00 51.12 244 PHE A N 1
ATOM 1993 C CA . PHE A 1 244 ? 41.977 -6.423 -32.856 1.00 51.12 244 PHE A CA 1
ATOM 1994 C C . PHE A 1 244 ? 43.001 -7.487 -32.442 1.00 51.12 244 PHE A C 1
ATOM 1996 O O . PHE A 1 244 ? 44.178 -7.359 -32.785 1.00 51.12 244 PHE A O 1
ATOM 2003 N N . SER A 1 245 ? 42.583 -8.562 -31.764 1.00 49.00 245 SER A N 1
ATOM 2004 C CA . SER A 1 245 ? 43.467 -9.699 -31.474 1.00 49.00 245 SER A CA 1
ATOM 2005 C C . SER A 1 245 ? 43.693 -10.609 -32.689 1.00 49.00 245 SER A C 1
ATOM 2007 O O . SER A 1 245 ? 44.715 -11.287 -32.736 1.00 49.00 245 SER A O 1
ATOM 2009 N N . LEU A 1 246 ? 42.818 -10.573 -33.706 1.00 47.31 246 LEU A N 1
ATOM 2010 C CA . LEU A 1 246 ? 43.004 -11.324 -34.958 1.00 47.31 246 LEU A CA 1
ATOM 2011 C C . LEU A 1 246 ? 43.941 -10.639 -35.971 1.00 47.31 246 LEU A C 1
ATOM 2013 O O . LEU A 1 246 ? 44.442 -11.294 -36.879 1.00 47.31 246 LEU A O 1
ATOM 2017 N N . LEU A 1 247 ? 44.206 -9.337 -35.825 1.00 49.91 247 LEU A N 1
ATOM 2018 C CA . LEU A 1 247 ? 45.049 -8.568 -36.756 1.00 49.91 247 LEU A CA 1
ATOM 2019 C C . LEU A 1 247 ? 46.538 -8.537 -36.367 1.00 49.91 247 LEU A C 1
ATOM 2021 O O . LEU A 1 247 ? 47.354 -8.008 -37.119 1.00 49.91 247 LEU A O 1
ATOM 2025 N N . LYS A 1 248 ? 46.923 -9.125 -35.225 1.00 49.47 248 LYS A N 1
ATOM 2026 C CA . LYS A 1 248 ? 48.327 -9.176 -34.765 1.00 49.47 248 LYS A CA 1
ATOM 2027 C C . LYS A 1 248 ? 49.073 -10.476 -35.092 1.00 49.47 248 LYS A C 1
ATOM 2029 O O . LYS A 1 248 ? 50.239 -10.596 -34.735 1.00 49.47 248 LYS A O 1
ATOM 2034 N N . THR A 1 249 ? 48.472 -11.416 -35.820 1.00 51.56 249 THR A N 1
ATOM 2035 C CA . THR A 1 249 ? 49.108 -12.699 -36.196 1.00 51.56 249 THR A CA 1
ATOM 2036 C C . THR A 1 249 ? 49.434 -12.821 -37.686 1.00 51.56 249 THR A C 1
ATOM 2038 O O . THR A 1 249 ? 49.441 -13.918 -38.239 1.00 51.56 249 THR A O 1
ATOM 2041 N N . LYS A 1 250 ? 49.765 -11.713 -38.361 1.00 46.78 250 LYS A N 1
ATOM 2042 C CA . LYS A 1 250 ? 50.328 -11.778 -39.720 1.00 46.78 250 LYS A CA 1
ATOM 2043 C C . LYS A 1 250 ? 51.438 -10.750 -39.945 1.00 46.78 250 LYS A C 1
ATOM 2045 O O . LYS A 1 250 ? 51.257 -9.760 -40.640 1.00 46.78 250 LYS A O 1
ATOM 2050 N N . LYS A 1 251 ? 52.597 -11.006 -39.337 1.00 45.09 251 LYS A N 1
ATOM 2051 C CA . LYS A 1 251 ? 53.915 -10.574 -39.828 1.00 45.09 251 LYS A CA 1
ATOM 2052 C C . LYS A 1 251 ? 54.957 -11.602 -39.373 1.00 45.09 251 LYS A C 1
ATOM 2054 O O . LYS A 1 251 ? 55.420 -11.566 -38.237 1.00 45.09 251 LYS A O 1
ATOM 2059 N N . ARG A 1 252 ? 55.248 -12.546 -40.263 1.00 41.91 252 ARG A N 1
ATOM 2060 C CA . ARG A 1 252 ? 56.543 -13.211 -40.406 1.00 41.91 252 ARG A CA 1
ATOM 2061 C C . ARG A 1 252 ? 56.979 -12.961 -41.838 1.00 41.91 252 ARG A C 1
ATOM 2063 O O . ARG A 1 252 ? 56.073 -13.001 -42.702 1.00 41.91 252 ARG A O 1
#

Sequence (252 aa):
MNSERKIDALEKQWIYAILPENKPGYKSIRDKIKNAFVLRRQPLSDDPVQDSYKLILAPESCTVNNTADTYATTPISTGKIKYENMEVYLAVSSFEDDVFEIEISKDQSNDSPGKLLNVETFAKWEPGMKAPFDNSEVREIEAVKNKYTLAIAPALKRIWLYEYATGINYLIPLSNFFNELTRSKNIQSPEIVGNPNYLFTNLNKFEDADFIRGLYFYNKYIRRLDIDLELKEKPKRKSLFSLFSLLKTKKR

Nearest PDB structures (foldseek):
  5l7n-assembly1_A  TM=3.479E-01  e=4.364E-01  Mus musculus
  8uaf-assembly1_Q  TM=2.474E-01  e=2.951E-01  Escherichia coli
  3p5c-assembly1_L  TM=2.790E-01  e=2.920E+00  Homo sapiens
  6gel-assembly2_B  TM=1.890E-01  e=1.670E+00  Aequorea victoria

Organism: Melioribacter roseus (strain DSM 23840 / JCM 17771 / VKM B-2668 / P3M-2) (NCBI:txid1191523)

Radius of gyration: 22.94 Å; Cα contacts (8 Å, |Δi|>4): 438; chains: 1; bounding box: 80×39×70 Å

pLDDT: mean 83.39, std 16.38, range [37.62, 98.06]

Mean predicted aligned error: 9.21 Å

Solvent-accessible surface area (backbone atoms only — not comparable to full-atom values): 14596 Å² total; per-residue (Å²): 134,76,63,79,33,70,71,49,74,64,60,48,50,55,55,49,68,37,36,48,71,94,26,63,44,37,30,54,51,50,58,50,59,71,67,23,27,30,59,41,79,43,71,73,49,91,50,90,68,45,54,26,34,33,36,35,31,27,45,85,90,61,63,80,84,81,62,78,83,68,75,83,45,69,43,55,27,40,27,43,39,34,32,78,75,43,41,40,39,40,36,36,23,52,77,50,103,65,33,35,40,36,41,40,37,31,78,42,78,67,89,71,80,52,60,80,73,47,74,38,25,51,37,75,56,51,94,93,52,54,35,65,89,72,66,40,72,50,52,77,38,78,65,38,85,92,43,30,37,39,36,38,25,50,88,79,70,45,40,32,36,36,32,61,87,31,44,40,33,44,53,47,63,56,63,63,38,43,52,34,31,34,55,75,70,70,58,74,53,74,89,51,55,95,36,55,69,54,51,57,80,43,51,89,82,53,54,68,73,47,53,47,51,11,49,49,54,36,37,72,74,66,66,80,59,96,69,86,70,81,74,78,73,75,80,78,78,80,60,77,68,63,63,60,66,68,70,71,78,80,84,130

Secondary structure (DSSP, 8-state):
----BPPPHHHHHHHHHSS-TTSHHHHHHHHHHHH-EEEEEEES-S-TT--EEEEEEE-TT--GGGSTTPPPPPPSEEEEEEESS-EEEEEEEEEETTEEEEEEEESS--SS--SEEEEEEGGG--TTPPPTTT----EEEEEETTTEEEEEETTTTEEEEEETTT--EEEE-HHHHHHHHHHHTT---TTTTT-THHHHH-GGG--HHHHHHHHHHHHHHH--S-------PPP----GGGTTSSTTS---

Foldseek 3Di:
DFDFAQDDPVSLVLLDLQQDCPFQQSVLLNVLSNQWTFRDKAAPDPPPFKRKIKTKIAHPPDDPVPCPDQDWDQFQKWKWWDAPVWIKTWTWTDRDPRIIMIIIIINGPDPDGHHTDDMWMPLPDDPPFAHTPPSADWDWFCLDPQAWIWIQGLVVLWIWIAGNNRRTTHTDDQLLLQQLLCVVVVNDPPVRNSPSNCCSVPVVVDDSLSSSRSVVVSCVVVVPDPDPRPPPDDPPDPPPVVVVVVVPPDDD

=== Feature glossary ===
Feature key, reading from the visual/contextual features back to the raw sequence:

Rendered structure images. Six rendered views show the 3D structure from the faces of a cube — i.e. along ±x, ±y, ±z. Rendering representation is drawn randomly per protein from cartoon (secondary-structure ribbons), sticks (backbone bonds), or molecular surface; coloring is either N→C rainbow (blue at the N-terminus through red at the C-terminus) or one color per chain.

Contact-map, Ramachandran, and PAE plots. The contact map is a binary N×N matrix image: pixel (i, j) is dark where Cα_i and Cα_j are within 8 Å and |i−j|>4. Because the |i−j|>4 filter removes local helical contacts, off-diagonal stripes parallel to the main diagonal indicate parallel β-sheets; stripes perpendicular to it indicate antiparallel β-sheets. The Ramachandran plot scatters every residue's (φ, ψ) pair against the sterically allowed regions. The PAE heatmap renders the predicted-aligned-error matrix.

InterPro / GO / CATH / organism. Database cross-references. InterPro integrates a dozen domain/family signature databases into unified entries with residue-range hits. GO terms attach function/process/location labels with evidence codes. CATH codes position the fold in a four-level structural taxonomy. Organism is the NCBI-taxonomy species name.

Nearest PDB structures. The Foldseek neighbor list gives the closest experimentally determined structures in the PDB, ranked by structural alignment. TM-score near 1 means near-identical fold; near 0.3 means only rough topology match. This is how one finds what a novel AlphaFold prediction most resembles in the solved-structure universe.

Predicted aligned error. PAE(i, j) answers: if I align the predicted and true structures on residue i, how far off (in Å) do I expect residue j to be? A block-diagonal PAE matrix with low values on the blocks and high values off-diagonal is the signature of a multi-domain protein with confidently predicted domains but uncertain inter-domain orientation.

Solvent-accessible surface area. Accessible surface area quantifies burial. A residue with SASA near zero is packed into the hydrophobic core; one with SASA >100 Å² sits on the surface. Computed here via the Shrake–Rupley numerical algorithm with a 1.4 Å probe.

B-factor. B-factor (Debye–Waller factor) reflects atomic displacement in the crystal lattice. It is an experimental observable (units Å²), not a prediction; low values mean the atom is pinned down, high values mean it moves or is heterogeneous across the crystal.

pLDDT. For AlphaFold models, the B-factor field carries pLDDT — the model's own estimate of local accuracy on a 0–100 scale. Regions with pLDDT<50 should be treated as essentially unmodeled; they often correspond to intrinsically disordered segments.

Backbone torsions (φ/ψ). φ (phi) and ψ (psi) are the two rotatable backbone dihedrals per residue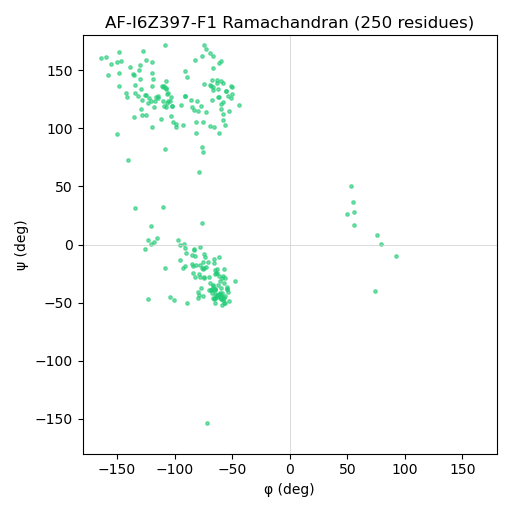: φ is the C(i-1)–N–Cα–C torsion, ψ is the N–Cα–C–N(i+1) torsion, both in degrees on (−180°, 180°]. α-helical residues cluster near (−60°, −45°); β-strand residues near (−120°, +130°). A Ramachandran plot is simply a scatter of (φ, ψ) for every residue.

Radius of gyration, Cα contacts, bounding box. Radius of gyration (Rg) is the root-mean-square distance of Cα atoms from their centroid — a single number for overall size and compactness. A globular domain of N residues has Rg ≈ 2.2·N^0.38 Å; an extended or disordered chain has a much larger Rg. The Cα contact count is the number of residue pairs whose Cα atoms are within 8 Å and are more than four positions apart in sequence — a standard proxy for tertiary packing density. The bounding box is the smallest axis-aligned box enclosing all Cα atoms.

Secondary structure (3-state, P-SEA). Three-state secondary structure (P-SEA) collapses the eight DSSP classes into helix (a), strand (b), and coil (c). P-SEA assigns these from Cα geometry alone — distances and angles — without requiring backbone oxygens, so it works on any Cα trace.

Secondary structure (8-state, DSSP). DSSP 8-state secondary structure assigns each residue one of H (α-helix), G (3₁₀-helix), I (π-helix), E (extended β-strand), B (isolated β-bridge), T (hydrogen-bonded turn), S (bend), or '-' (coil). The assignment is computed from backbone hydrogen-bond geometry via the Kabsch–Sander algorithm.

Foldseek 3Di. A 3Di character summarizes, for each residue, the relative orientation of the Cα frame of its nearest spatial neighbor. Because it encodes fold topology rather than chemistry, 3Di alignments detect remote structural similarity that sequence alignment misses.

mmCIF coordinates. The mmCIF block holds the 3D Cartesian coordinates of each backbone atom (N, Cα, C, O) in ångströms. mmCIF is the PDB's canonical archive format — a tagged-loop text representation of the atomic model.

Sequence. Sequence gives the chain of amino acids in standard one-letter code (A=alanine, C=cysteine, …, Y=tyrosine), read N→C. It is the only feature that is directly encoded by the gene; all structural features are derived from the folded form of this sequence.